Protein AF-A0A7V4PM31-F1 (afdb_monomer)

Foldseek 3Di:
DVVLVVVLVVLVVVLVVLVVVLVVLVVCVVVVVDDPVVSVVVNVVSVVVNVVSVVVNVVSVVLLVQLVVQLVVLVVLVVPCVVCCVPHDPVSVVVNLVQQFDDQDQDPNDTDGDGDQLVVLCVVLVVVLVVVVVVPDDDDDPPCPPCVVVCVVVSVSVVVSSVSSSVSSSVVVVVVPPPDDPDDDD

Nearest PDB structures (foldseek):
  2f6m-assembly2_C  TM=9.757E-01  e=8.950E-01  Saccharomyces cerevisiae
  2f6m-assembly1_A  TM=9.690E-01  e=1.575E+00  Saccharomyces cerevisiae

pLDDT: mean 80.59, std 14.99, range [33.94, 95.69]

Mean predicted aligned error: 11.95 Å

Secondary structure (DSSP, 8-state):
-HHHHHHHHHHHHHHHHHHHHHHHHHHHHHTT-S-HHHHHHHHHHHHHHHHHHHHHHHHHHHHHHHHHHHHHHHHHHHHHHHHHHHHS-HHHHHHHHHHHEEEEEEETTEEEEEE-HHHHHHHHHHHHHHHHHHHH-----TT-GGGHHHHGGG-HHHHHHHHHHHHHHHHHHHHHSS--------

Radius of gyration: 25.78 Å; Cα contacts (8 Å, |Δi|>4): 94; chains: 1; bounding box: 62×47×70 Å

Solvent-accessible surface area (backbone atoms only — not comparable to full-atom values): 10701 Å² total; per-residue (Å²): 114,67,68,65,54,49,50,54,48,48,49,52,49,51,42,53,51,43,53,53,51,53,54,51,52,50,54,37,47,77,66,65,74,51,54,72,68,59,48,55,55,53,49,51,54,48,48,55,52,43,51,55,43,52,51,52,53,49,52,53,49,53,52,52,53,49,27,51,49,54,41,50,50,55,53,51,45,68,68,55,44,59,61,46,48,70,75,43,53,74,69,51,35,52,52,52,50,58,68,50,26,43,76,82,41,80,54,96,94,38,80,41,66,48,62,36,70,56,56,52,50,49,66,67,42,48,60,62,43,49,54,54,46,66,73,65,61,70,82,91,51,96,85,53,80,76,54,58,77,73,42,58,87,70,38,60,65,56,53,52,46,52,49,52,35,34,49,53,42,48,53,52,53,51,59,70,73,40,90,82,74,82,82,78,86,131

Sequence (186 aa):
MKEAGEIRQSLTNSLKGCVRKLENLNQMRLRDLISDEEYIKEKKKLIDEKIALEEAIKNDGEIVDDVNRETIDAVVFAQEDMERFRDGSLSEKRTILGKIGSNLTLKRKKLIINAATPFIFLQNGLPSIREEFERIEPLKNEANTEQFAFFWPRFVLGWRLIENIRSSFREKIRKENSPSGSMESF

Structure (mmCIF, N/CA/C/O backbone):
data_AF-A0A7V4PM31-F1
#
_entry.id   AF-A0A7V4PM31-F1
#
loop_
_atom_site.group_PDB
_atom_site.id
_atom_site.type_symbol
_atom_site.label_atom_id
_atom_site.label_alt_id
_atom_site.label_comp_id
_atom_site.label_asym_id
_atom_site.label_entity_id
_atom_site.label_seq_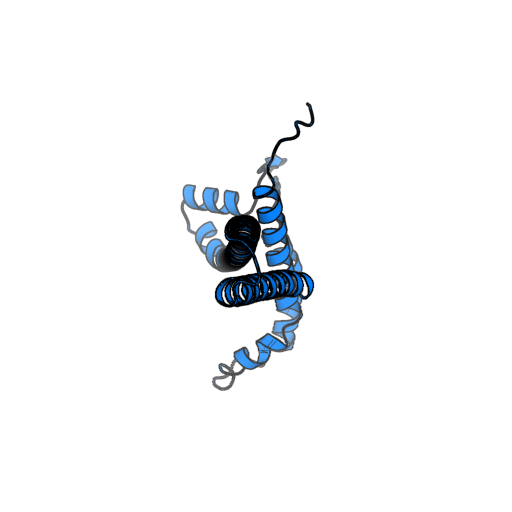id
_atom_site.pdbx_PDB_ins_code
_atom_site.Cartn_x
_atom_site.Cartn_y
_atom_site.Cartn_z
_atom_site.occupancy
_atom_site.B_iso_or_equiv
_atom_site.auth_seq_id
_atom_site.auth_comp_id
_atom_site.auth_asym_id
_atom_site.auth_atom_id
_atom_site.pdbx_PDB_model_num
ATOM 1 N N . MET A 1 1 ? -5.943 -11.033 -3.102 1.00 44.97 1 MET A N 1
ATOM 2 C CA . MET A 1 1 ? -4.461 -11.117 -3.038 1.00 44.97 1 MET A CA 1
ATOM 3 C C . MET A 1 1 ? -3.804 -11.708 -4.285 1.00 44.97 1 MET A C 1
ATOM 5 O O . MET A 1 1 ? -2.702 -11.267 -4.576 1.00 44.97 1 MET A O 1
ATOM 9 N N . LYS A 1 2 ? -4.442 -12.632 -5.029 1.00 46.25 2 LYS A N 1
ATOM 10 C CA . LYS A 1 2 ? -3.895 -13.166 -6.295 1.00 46.25 2 LYS A CA 1
ATOM 11 C C . LYS A 1 2 ? -3.521 -12.068 -7.302 1.00 46.25 2 LYS A C 1
ATOM 13 O O . LYS A 1 2 ? -2.366 -11.992 -7.683 1.00 46.25 2 LYS A O 1
ATOM 18 N N . GLU A 1 3 ? -4.425 -11.128 -7.573 1.00 55.00 3 GLU A N 1
ATOM 19 C CA . GLU A 1 3 ? -4.210 -10.086 -8.594 1.00 55.00 3 GLU A CA 1
ATOM 20 C C . GLU A 1 3 ? -3.008 -9.158 -8.333 1.00 55.00 3 GLU A C 1
ATOM 22 O O . GLU A 1 3 ? -2.243 -8.881 -9.245 1.00 55.00 3 GLU A O 1
ATOM 27 N N . ALA A 1 4 ? -2.787 -8.689 -7.098 1.00 61.31 4 ALA A N 1
ATOM 28 C CA . ALA A 1 4 ? -1.661 -7.789 -6.802 1.00 61.31 4 ALA A CA 1
ATOM 29 C C . ALA A 1 4 ? -0.302 -8.510 -6.894 1.00 61.31 4 ALA A C 1
ATOM 31 O O . ALA A 1 4 ? 0.662 -7.969 -7.432 1.00 61.31 4 ALA A O 1
ATOM 32 N N . GLY A 1 5 ? -0.242 -9.762 -6.424 1.00 66.69 5 GLY A N 1
ATOM 33 C CA . GLY A 1 5 ? 0.938 -10.609 -6.599 1.00 66.69 5 GLY A CA 1
ATOM 34 C C . GLY A 1 5 ? 1.186 -10.957 -8.068 1.00 66.69 5 GLY A C 1
ATOM 35 O O . GLY A 1 5 ? 2.328 -10.936 -8.513 1.00 66.69 5 GLY A O 1
ATOM 36 N N . GLU A 1 6 ? 0.125 -11.209 -8.836 1.00 75.31 6 GLU A N 1
ATOM 37 C CA . GLU A 1 6 ? 0.184 -11.487 -10.275 1.00 75.31 6 GLU A CA 1
ATOM 38 C C . GLU A 1 6 ? 0.670 -10.272 -11.078 1.00 75.31 6 GLU A C 1
ATOM 40 O O . GLU A 1 6 ? 1.505 -10.433 -11.968 1.00 75.31 6 GLU A O 1
ATOM 45 N N . ILE A 1 7 ? 0.235 -9.055 -10.730 1.00 79.62 7 ILE A N 1
ATOM 46 C CA . ILE A 1 7 ? 0.708 -7.810 -11.357 1.00 79.62 7 ILE A CA 1
ATOM 47 C C . ILE A 1 7 ? 2.195 -7.600 -11.075 1.00 79.62 7 ILE A C 1
ATOM 49 O O . ILE A 1 7 ? 2.974 -7.418 -12.011 1.00 79.62 7 ILE A O 1
ATOM 53 N N . ARG A 1 8 ? 2.626 -7.694 -9.812 1.00 82.88 8 ARG A N 1
ATOM 54 C CA . ARG A 1 8 ? 4.044 -7.535 -9.461 1.00 82.88 8 ARG A CA 1
ATOM 55 C C . ARG A 1 8 ? 4.913 -8.618 -10.099 1.00 82.88 8 ARG A C 1
ATOM 57 O O . ARG A 1 8 ? 6.008 -8.331 -10.587 1.00 82.88 8 ARG A O 1
ATOM 64 N N . GLN A 1 9 ? 4.420 -9.855 -10.148 1.00 85.88 9 GLN A N 1
ATOM 65 C CA . GLN A 1 9 ? 5.099 -10.962 -10.818 1.00 85.88 9 GLN A CA 1
ATOM 66 C C . GLN A 1 9 ? 5.210 -10.720 -12.326 1.00 85.88 9 GLN A C 1
ATOM 68 O O . GLN A 1 9 ? 6.270 -10.960 -12.903 1.00 85.88 9 GLN A O 1
ATOM 73 N N . SER A 1 10 ? 4.151 -10.209 -12.955 1.00 87.94 10 SER A N 1
ATOM 74 C CA . SER A 1 10 ? 4.144 -9.808 -14.363 1.00 87.94 10 SER A CA 1
ATOM 75 C C . SER A 1 10 ? 5.171 -8.705 -14.637 1.00 87.94 10 SER A C 1
ATOM 77 O O . SER A 1 10 ? 6.035 -8.886 -15.493 1.00 87.94 10 SER A O 1
ATOM 79 N N . LEU A 1 11 ? 5.178 -7.625 -13.845 1.00 89.19 11 LEU A N 1
ATOM 80 C CA . LEU A 1 11 ? 6.163 -6.538 -13.946 1.00 89.19 11 LEU A CA 1
ATOM 81 C C . LEU A 1 11 ? 7.600 -7.053 -13.787 1.00 89.19 11 LEU A C 1
ATOM 83 O O . LEU A 1 11 ? 8.478 -6.727 -14.585 1.00 89.19 11 LEU A O 1
ATOM 87 N N . THR A 1 12 ? 7.828 -7.931 -12.809 1.00 90.38 12 THR A N 1
ATOM 88 C CA . THR A 1 12 ? 9.138 -8.554 -12.571 1.00 90.38 12 THR A CA 1
ATOM 89 C C . THR A 1 12 ? 9.565 -9.443 -13.744 1.00 90.38 12 THR A C 1
ATOM 91 O O . THR A 1 12 ? 10.735 -9.453 -14.130 1.00 90.38 12 THR A O 1
ATOM 94 N N . ASN A 1 13 ? 8.633 -10.192 -14.340 1.00 93.62 13 ASN A N 1
ATOM 95 C CA . ASN A 1 13 ? 8.902 -11.025 -15.511 1.00 93.62 13 ASN A CA 1
ATOM 96 C C . ASN A 1 13 ? 9.224 -10.170 -16.747 1.00 93.62 13 ASN A C 1
ATOM 98 O O . ASN A 1 13 ? 10.169 -10.489 -17.471 1.00 93.62 13 ASN A O 1
ATOM 102 N N . SER A 1 14 ? 8.502 -9.068 -16.956 1.00 91.94 14 SER A N 1
ATOM 103 C CA . SER A 1 14 ? 8.779 -8.099 -18.021 1.00 91.94 14 SER A CA 1
ATOM 104 C C . SER A 1 14 ? 10.152 -7.450 -17.849 1.00 91.94 14 SER A C 1
ATOM 106 O O . SER A 1 14 ? 10.920 -7.400 -18.811 1.00 91.94 14 SER A O 1
ATOM 108 N N . LEU A 1 15 ? 10.526 -7.066 -16.622 1.00 93.12 15 LEU A N 1
ATOM 109 C CA . LEU A 1 15 ? 11.855 -6.528 -16.315 1.00 93.12 15 LEU A CA 1
ATOM 110 C C . LEU A 1 15 ? 12.958 -7.546 -16.637 1.00 93.12 15 LEU A C 1
ATOM 112 O O . LEU A 1 15 ? 13.923 -7.214 -17.325 1.00 93.12 15 LEU A O 1
ATOM 116 N N . LYS A 1 16 ? 12.791 -8.813 -16.230 1.00 94.31 16 LYS A N 1
ATOM 117 C CA . LYS A 1 16 ? 13.715 -9.904 -16.599 1.00 94.31 16 LYS A CA 1
ATOM 118 C C . LYS A 1 16 ? 13.816 -10.081 -18.114 1.00 94.31 16 LYS A C 1
ATOM 120 O O . LYS A 1 16 ? 14.908 -10.298 -18.638 1.00 94.31 16 LYS A O 1
ATOM 125 N N . GLY A 1 17 ? 12.693 -9.987 -18.825 1.00 95.00 17 GLY A N 1
ATOM 126 C CA . GLY A 1 17 ? 12.662 -10.010 -20.286 1.00 95.00 17 GLY A CA 1
ATOM 127 C C . GLY A 1 17 ? 13.457 -8.857 -20.902 1.00 95.00 17 GLY A C 1
ATOM 128 O O . GLY A 1 17 ? 14.244 -9.079 -21.819 1.00 95.00 17 GLY A O 1
ATOM 129 N N . CYS A 1 18 ? 13.305 -7.646 -20.367 1.00 93.88 18 CYS A N 1
ATOM 130 C CA . CYS A 1 18 ? 14.028 -6.455 -20.806 1.00 93.88 18 CYS A CA 1
ATOM 131 C C . CYS A 1 18 ? 15.545 -6.583 -20.583 1.00 93.88 18 CYS A C 1
ATOM 133 O O . CYS A 1 18 ? 16.330 -6.313 -21.491 1.00 93.88 18 CYS A O 1
ATOM 135 N N . VAL A 1 19 ? 15.964 -7.093 -19.420 1.00 93.25 19 VAL A N 1
ATOM 136 C CA . VAL A 1 19 ? 17.380 -7.371 -19.119 1.00 93.25 19 VAL A CA 1
ATOM 137 C C . VAL A 1 19 ? 17.967 -8.387 -20.103 1.00 93.25 19 VAL A C 1
ATOM 139 O O . VAL A 1 19 ? 19.027 -8.143 -20.673 1.00 93.25 19 VAL A O 1
ATOM 142 N N . ARG A 1 20 ? 17.244 -9.474 -20.403 1.00 95.69 20 ARG A N 1
ATOM 143 C CA . ARG A 1 20 ? 17.682 -10.463 -21.405 1.00 95.69 20 ARG A CA 1
ATOM 144 C C . ARG A 1 20 ? 17.817 -9.866 -22.807 1.00 95.69 20 ARG A C 1
ATOM 146 O O . ARG A 1 20 ? 18.740 -10.217 -23.537 1.00 95.69 20 ARG A O 1
ATOM 153 N N . LYS A 1 21 ? 16.912 -8.966 -23.205 1.00 94.06 21 LYS A N 1
ATOM 154 C CA . LYS A 1 21 ? 17.015 -8.257 -24.493 1.00 94.06 21 LYS A CA 1
ATOM 155 C C . LYS A 1 21 ? 18.263 -7.370 -24.541 1.00 94.06 21 LYS A C 1
ATOM 157 O O . LYS A 1 21 ? 18.944 -7.371 -25.560 1.00 94.06 21 LYS A O 1
ATOM 162 N N . LEU A 1 22 ? 18.591 -6.672 -23.449 1.00 93.50 22 LEU A N 1
ATOM 163 C CA . LEU A 1 22 ? 19.820 -5.874 -23.338 1.00 93.50 22 LEU A CA 1
ATOM 164 C C . LEU A 1 22 ? 21.084 -6.742 -23.425 1.00 93.50 22 LEU A C 1
ATOM 166 O O . LEU A 1 22 ? 22.025 -6.379 -24.129 1.00 93.50 22 LEU A O 1
ATOM 170 N N . GLU A 1 23 ? 21.105 -7.897 -22.758 1.00 93.88 23 GLU A N 1
ATOM 171 C CA . GLU A 1 23 ? 22.213 -8.858 -22.852 1.00 93.88 23 GLU A CA 1
ATOM 172 C C . GLU A 1 23 ? 22.405 -9.359 -24.287 1.00 93.88 23 GLU A C 1
ATOM 174 O O . GLU A 1 23 ? 23.521 -9.331 -24.807 1.00 93.88 23 GLU A O 1
ATOM 179 N N . ASN A 1 24 ? 21.318 -9.748 -24.956 1.00 95.12 24 ASN A N 1
ATOM 180 C CA . ASN A 1 24 ? 21.362 -10.189 -26.349 1.00 95.12 24 ASN A CA 1
ATOM 181 C C . ASN A 1 24 ? 21.832 -9.071 -27.288 1.00 95.12 24 ASN A C 1
ATOM 183 O O . ASN A 1 24 ? 22.668 -9.314 -28.155 1.00 95.12 24 ASN A O 1
ATOM 187 N N . LEU A 1 25 ? 21.346 -7.842 -27.090 1.00 93.06 25 LEU A N 1
ATOM 188 C CA . LEU A 1 25 ? 21.761 -6.677 -27.870 1.00 93.06 25 LEU A CA 1
ATOM 189 C C . LEU A 1 25 ? 23.271 -6.420 -27.725 1.00 93.06 25 LEU A C 1
ATOM 191 O O . LEU A 1 25 ? 23.960 -6.177 -28.715 1.00 93.06 25 LEU A O 1
ATOM 195 N N . ASN A 1 26 ? 23.806 -6.548 -26.507 1.00 92.06 26 ASN A N 1
ATOM 196 C CA . ASN A 1 26 ? 25.245 -6.450 -26.260 1.00 92.06 26 ASN A CA 1
ATOM 197 C C . ASN A 1 26 ? 26.021 -7.575 -26.958 1.00 92.06 26 ASN A C 1
ATOM 199 O O . ASN A 1 26 ? 27.039 -7.304 -27.587 1.00 92.06 26 ASN A O 1
ATOM 203 N N . GLN A 1 27 ? 25.542 -8.822 -26.903 1.00 94.12 27 GLN A N 1
ATOM 204 C CA . GLN A 1 27 ? 26.181 -9.942 -27.606 1.00 94.12 27 GLN A CA 1
ATOM 205 C C . GLN A 1 27 ? 26.197 -9.746 -29.127 1.00 94.12 27 GLN A C 1
ATOM 207 O O . GLN A 1 27 ? 27.190 -10.078 -29.772 1.00 94.12 27 GLN A O 1
ATOM 212 N N . MET A 1 28 ? 25.121 -9.203 -29.705 1.00 92.56 28 MET A N 1
ATOM 213 C CA . MET A 1 28 ? 25.050 -8.894 -31.135 1.00 92.56 28 MET A CA 1
ATOM 214 C C . MET A 1 28 ? 26.034 -7.790 -31.520 1.00 92.56 28 MET A C 1
ATOM 216 O O . MET A 1 28 ? 26.724 -7.934 -32.528 1.00 92.56 28 MET A O 1
ATOM 220 N N . ARG A 1 29 ? 26.165 -6.737 -30.699 1.00 92.62 29 ARG A N 1
ATOM 221 C CA . ARG A 1 29 ? 27.159 -5.680 -30.936 1.00 92.62 29 ARG A CA 1
ATOM 222 C C . ARG A 1 29 ? 28.589 -6.202 -30.826 1.00 92.62 29 ARG A C 1
ATOM 224 O O . ARG A 1 29 ? 29.392 -5.899 -31.693 1.00 92.62 29 ARG A O 1
ATOM 231 N N . LEU A 1 30 ? 28.890 -7.024 -29.816 1.00 92.25 30 LEU A N 1
ATOM 232 C CA . LEU A 1 30 ? 30.219 -7.629 -29.625 1.00 92.25 30 LEU A CA 1
ATOM 233 C C . LEU A 1 30 ? 30.649 -8.545 -30.781 1.00 92.25 30 LEU A C 1
ATOM 235 O O . LEU A 1 30 ? 31.836 -8.795 -30.949 1.00 92.25 30 LEU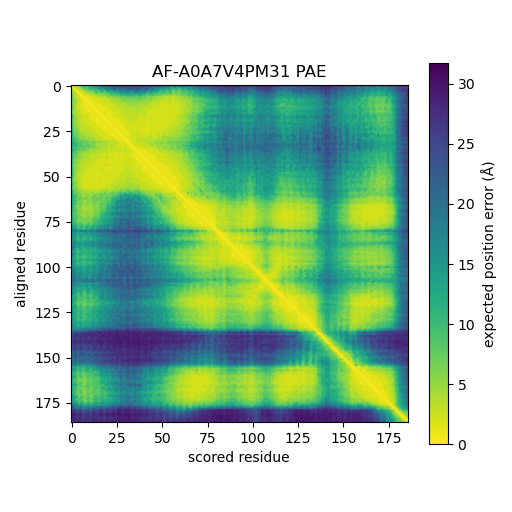 A O 1
ATOM 239 N N . ARG A 1 31 ? 29.688 -9.077 -31.541 1.00 94.81 31 ARG A N 1
ATOM 240 C CA . ARG A 1 31 ? 29.919 -9.903 -32.735 1.00 94.81 31 ARG A CA 1
ATOM 241 C C . ARG A 1 31 ? 29.839 -9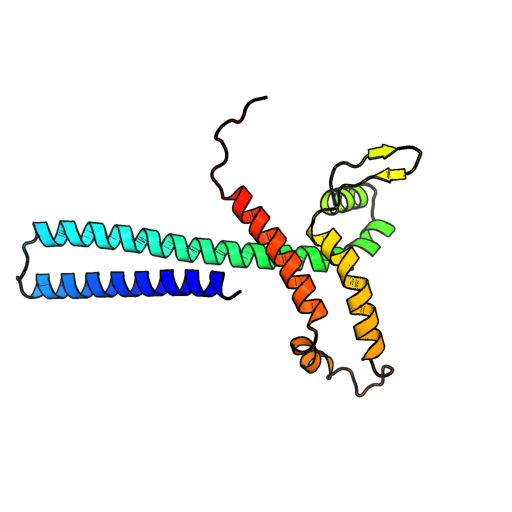.099 -34.038 1.00 94.81 31 ARG A C 1
ATOM 243 O O . ARG A 1 31 ? 29.784 -9.710 -35.100 1.00 94.81 31 ARG A O 1
ATOM 250 N N . ASP A 1 32 ? 29.754 -7.770 -33.947 1.00 91.44 32 ASP A N 1
ATOM 251 C CA . ASP A 1 32 ? 29.583 -6.844 -35.073 1.00 91.44 32 ASP A CA 1
ATOM 252 C C . ASP A 1 32 ? 28.401 -7.193 -36.000 1.00 91.44 32 ASP A C 1
ATOM 254 O O . ASP A 1 32 ? 28.413 -6.908 -37.193 1.00 91.44 32 ASP A O 1
ATOM 258 N N . LEU A 1 33 ? 27.341 -7.798 -35.445 1.00 92.44 33 LEU A N 1
ATOM 259 C CA . LEU A 1 33 ? 26.133 -8.176 -36.196 1.00 92.44 33 LEU A CA 1
ATOM 260 C C . LEU A 1 33 ? 25.167 -7.004 -36.420 1.00 92.44 33 LEU A C 1
ATOM 262 O O . LEU A 1 33 ? 24.184 -7.162 -37.138 1.00 92.44 33 LEU A O 1
ATOM 266 N N . ILE A 1 34 ? 25.410 -5.869 -35.762 1.00 93.00 34 ILE A N 1
ATOM 267 C CA . ILE A 1 34 ? 24.591 -4.652 -35.810 1.00 93.00 34 ILE A CA 1
ATOM 268 C C . ILE A 1 34 ? 25.489 -3.419 -35.837 1.00 93.00 34 ILE A C 1
ATOM 270 O O . ILE A 1 34 ? 26.593 -3.441 -35.273 1.00 93.00 34 ILE A O 1
ATOM 274 N N . SER A 1 35 ? 24.998 -2.342 -36.450 1.00 92.44 35 SER A N 1
ATOM 275 C CA . SER A 1 35 ? 25.714 -1.065 -36.476 1.00 92.44 35 SER A CA 1
ATOM 276 C C . SER A 1 35 ? 25.668 -0.357 -35.115 1.00 92.44 35 SER A C 1
ATOM 278 O O . SER A 1 35 ? 24.826 -0.648 -34.260 1.00 92.44 35 SER A O 1
ATOM 280 N N . ASP A 1 36 ? 26.565 0.611 -34.908 1.00 90.38 36 ASP A N 1
ATOM 281 C CA . ASP A 1 36 ? 26.536 1.461 -33.710 1.00 90.38 36 ASP A CA 1
ATOM 282 C C . ASP A 1 36 ? 25.232 2.255 -33.594 1.00 90.38 36 ASP A C 1
ATOM 284 O O . ASP A 1 36 ? 24.680 2.403 -32.505 1.00 90.38 36 ASP A O 1
ATOM 288 N N . GLU A 1 37 ? 24.706 2.732 -34.718 1.00 91.94 37 GLU A N 1
ATOM 289 C CA . GLU A 1 37 ? 23.479 3.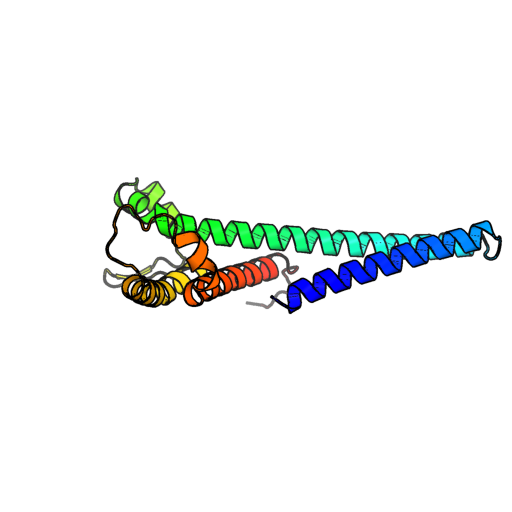527 -34.773 1.00 91.94 37 GLU A CA 1
ATOM 290 C C . GLU A 1 37 ? 22.256 2.695 -34.364 1.00 91.94 37 GLU A C 1
ATOM 292 O O . GLU A 1 37 ? 21.438 3.138 -33.550 1.00 91.94 37 GLU A O 1
ATOM 297 N N . GLU A 1 38 ? 22.160 1.460 -34.867 1.00 89.94 38 GLU A N 1
ATOM 298 C CA . GLU A 1 38 ? 21.115 0.501 -34.497 1.00 89.94 38 GLU A CA 1
ATOM 299 C C . GLU A 1 38 ? 21.223 0.100 -33.023 1.00 89.94 38 GLU A C 1
ATOM 301 O O . GLU A 1 38 ? 20.221 0.088 -32.301 1.00 89.94 38 GLU A O 1
ATOM 306 N N . TYR A 1 39 ? 22.446 -0.158 -32.551 1.00 93.44 39 TYR A N 1
ATOM 307 C CA . TYR A 1 39 ? 22.713 -0.492 -31.156 1.00 93.44 39 TYR A CA 1
ATOM 308 C C . TYR A 1 39 ? 22.299 0.633 -30.205 1.00 93.44 39 TYR A C 1
ATOM 310 O O . TYR A 1 39 ? 21.585 0.381 -29.235 1.00 93.44 39 TYR A O 1
ATOM 318 N N . ILE A 1 40 ? 22.708 1.877 -30.473 1.00 92.62 40 ILE A N 1
ATOM 319 C CA . ILE A 1 40 ? 22.391 3.032 -29.620 1.00 92.62 40 ILE A CA 1
ATOM 320 C C . ILE A 1 40 ? 20.877 3.257 -29.557 1.00 92.62 40 ILE A C 1
ATOM 322 O O . ILE A 1 40 ? 20.333 3.478 -28.470 1.00 92.62 40 ILE A O 1
ATOM 326 N N . LYS A 1 41 ? 20.189 3.165 -30.701 1.00 94.75 41 LYS A N 1
ATOM 327 C CA . LYS A 1 41 ? 18.737 3.353 -30.787 1.00 94.75 41 LYS A CA 1
ATOM 328 C C . LYS A 1 41 ? 17.975 2.315 -29.960 1.00 94.75 41 LYS A C 1
ATOM 330 O O . LYS A 1 41 ? 17.145 2.692 -29.131 1.00 94.75 41 LYS A O 1
ATOM 335 N N . GLU A 1 42 ? 18.264 1.028 -30.151 1.00 92.19 42 GLU A N 1
ATOM 336 C CA . GLU A 1 42 ? 17.571 -0.045 -29.425 1.00 92.19 42 GLU A CA 1
ATOM 337 C C . GLU A 1 42 ? 17.963 -0.090 -27.944 1.00 92.19 42 GLU A C 1
ATOM 339 O O . GLU A 1 42 ? 17.111 -0.307 -27.080 1.00 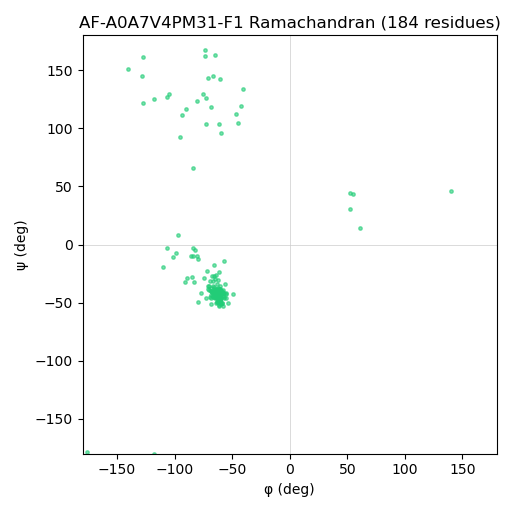92.19 42 GLU A O 1
ATOM 344 N N . LYS A 1 43 ? 19.226 0.208 -27.616 1.00 92.94 43 LYS A N 1
ATOM 345 C CA . LYS A 1 43 ? 19.687 0.303 -26.227 1.00 92.94 43 LYS A CA 1
ATOM 346 C C . LYS A 1 43 ? 18.939 1.386 -25.466 1.00 92.94 43 LYS A C 1
ATOM 348 O O . LYS A 1 43 ? 18.511 1.133 -24.344 1.00 92.94 43 LYS A O 1
ATOM 353 N N . LYS A 1 44 ? 18.760 2.568 -26.063 1.00 94.75 44 LYS A N 1
ATOM 354 C CA . LYS A 1 44 ? 18.015 3.664 -25.434 1.00 94.75 44 LYS A CA 1
ATOM 355 C C . LYS A 1 44 ? 16.585 3.234 -25.104 1.00 94.75 44 LYS A C 1
ATOM 357 O O . LYS A 1 44 ? 16.174 3.336 -23.957 1.00 94.75 44 LYS A O 1
ATOM 362 N N . LYS A 1 45 ? 15.876 2.659 -26.078 1.00 94.56 45 LYS A N 1
ATOM 363 C CA . LYS A 1 45 ? 14.500 2.178 -25.898 1.00 94.56 45 LYS A CA 1
ATOM 364 C C . LYS A 1 45 ? 14.380 1.144 -24.771 1.00 94.56 45 LYS A C 1
ATOM 366 O O . LYS A 1 45 ? 13.481 1.247 -23.944 1.00 94.56 45 LYS A O 1
ATOM 371 N N . LEU A 1 46 ? 15.288 0.167 -24.726 1.00 93.50 46 LEU A N 1
ATOM 372 C CA . LEU A 1 46 ? 15.294 -0.862 -23.683 1.00 93.50 46 LEU A CA 1
ATOM 373 C C . LEU A 1 46 ? 15.677 -0.307 -22.301 1.00 93.50 46 LEU A C 1
ATOM 375 O O . LEU A 1 46 ? 15.202 -0.816 -21.290 1.00 93.50 46 LEU A O 1
ATOM 379 N N . ILE A 1 47 ? 16.527 0.721 -22.230 1.00 93.56 47 ILE A N 1
ATOM 380 C CA . ILE A 1 47 ? 16.843 1.403 -20.967 1.00 93.56 47 ILE A CA 1
ATOM 381 C C . ILE A 1 47 ? 15.630 2.190 -20.465 1.00 93.56 47 ILE A C 1
ATOM 383 O O . ILE A 1 47 ? 15.298 2.073 -19.289 1.00 93.56 47 ILE A O 1
ATOM 387 N N . ASP A 1 48 ? 14.947 2.928 -21.339 1.00 94.19 48 ASP A N 1
ATOM 388 C CA . ASP A 1 48 ? 13.743 3.683 -20.978 1.00 94.19 48 ASP A CA 1
ATOM 389 C C . ASP A 1 48 ? 12.634 2.732 -20.476 1.00 94.19 48 ASP A C 1
ATOM 391 O O . ASP A 1 48 ? 12.024 2.970 -19.434 1.00 94.19 48 ASP A O 1
ATOM 395 N N . GLU A 1 49 ? 12.429 1.596 -21.159 1.00 93.00 49 GLU A N 1
ATOM 396 C CA . GLU A 1 49 ? 11.495 0.541 -20.731 1.00 93.00 49 GLU A CA 1
ATOM 397 C C . GLU A 1 49 ? 11.898 -0.068 -19.376 1.00 93.00 49 GLU A C 1
ATOM 399 O O . GLU A 1 49 ? 11.048 -0.266 -18.505 1.00 93.00 49 GLU A O 1
ATOM 404 N N . LYS A 1 50 ? 13.196 -0.323 -19.159 1.00 92.75 50 LYS A N 1
ATOM 405 C CA . LYS A 1 50 ? 13.725 -0.818 -17.880 1.00 92.75 50 LYS A CA 1
ATOM 406 C C . LYS A 1 50 ? 13.446 0.159 -16.736 1.00 92.75 50 LYS A C 1
ATOM 408 O O . LYS A 1 50 ? 12.978 -0.285 -15.691 1.00 92.75 50 LYS A O 1
ATOM 413 N N . ILE A 1 51 ? 13.712 1.453 -16.930 1.00 92.31 51 ILE A N 1
ATOM 414 C CA . ILE A 1 51 ? 13.487 2.493 -15.914 1.00 92.31 51 ILE A CA 1
ATOM 415 C C . ILE A 1 51 ? 12.003 2.548 -15.541 1.00 92.31 51 ILE A C 1
ATOM 417 O O . ILE A 1 51 ? 11.671 2.459 -14.361 1.00 92.31 51 ILE A O 1
ATOM 421 N N . ALA A 1 52 ? 11.110 2.584 -16.534 1.00 91.75 52 ALA A N 1
ATOM 422 C CA . ALA A 1 52 ? 9.669 2.611 -16.292 1.00 91.75 52 ALA A CA 1
ATOM 423 C C . ALA A 1 52 ? 9.177 1.378 -15.507 1.00 91.75 52 ALA A C 1
ATOM 425 O O . ALA A 1 52 ? 8.338 1.492 -14.612 1.00 91.75 52 ALA A O 1
ATOM 426 N N . LEU A 1 53 ? 9.711 0.188 -15.810 1.00 91.38 53 LEU A N 1
ATOM 427 C CA . LEU A 1 53 ? 9.384 -1.041 -15.082 1.00 91.38 53 LEU A CA 1
ATOM 428 C C . LEU A 1 53 ? 9.927 -1.034 -13.643 1.00 91.38 53 LEU A C 1
ATOM 430 O O . LEU A 1 53 ? 9.233 -1.489 -12.733 1.00 91.38 53 LEU A O 1
ATOM 434 N N . GLU A 1 54 ? 11.140 -0.522 -13.419 1.00 88.00 54 GLU A N 1
ATOM 435 C CA . GLU A 1 54 ? 11.738 -0.390 -12.082 1.00 88.00 54 GLU A CA 1
ATOM 436 C C . GLU A 1 54 ? 10.952 0.598 -11.206 1.00 88.00 54 GLU A C 1
ATOM 438 O O . GLU A 1 54 ? 10.657 0.288 -10.050 1.00 88.00 54 GLU A O 1
ATOM 443 N N . GLU A 1 55 ? 10.541 1.737 -11.765 1.00 87.12 55 GLU A N 1
ATOM 444 C CA . GLU A 1 55 ? 9.688 2.720 -11.087 1.00 87.12 55 GLU A CA 1
ATOM 445 C C . GLU A 1 55 ? 8.314 2.141 -10.741 1.00 87.12 55 GLU A C 1
ATOM 447 O O . GLU A 1 55 ? 7.851 2.287 -9.611 1.00 87.12 55 GLU A O 1
ATOM 452 N N . ALA A 1 56 ? 7.680 1.415 -11.667 1.00 85.69 56 ALA A N 1
ATOM 453 C CA . ALA A 1 56 ? 6.392 0.772 -11.411 1.00 85.69 56 ALA A CA 1
ATOM 454 C C . ALA A 1 56 ? 6.469 -0.253 -10.266 1.00 85.69 56 ALA A C 1
ATOM 456 O O . ALA A 1 56 ? 5.579 -0.301 -9.416 1.00 85.69 56 ALA A O 1
ATOM 457 N N . ILE A 1 57 ? 7.541 -1.053 -10.211 1.00 85.75 57 ILE A N 1
ATOM 458 C CA . ILE A 1 57 ? 7.766 -2.026 -9.130 1.00 85.75 57 ILE A CA 1
ATOM 459 C C . ILE A 1 57 ? 8.024 -1.319 -7.797 1.00 85.75 57 ILE A C 1
ATOM 461 O O . ILE A 1 57 ? 7.529 -1.771 -6.762 1.00 85.75 57 ILE A O 1
ATOM 465 N N . LYS A 1 58 ? 8.802 -0.233 -7.809 1.00 81.38 58 LYS A N 1
ATOM 466 C CA . LYS A 1 58 ? 9.094 0.554 -6.609 1.00 81.38 58 LYS A CA 1
ATOM 467 C C . LYS A 1 58 ? 7.820 1.183 -6.043 1.00 81.38 58 LYS A C 1
ATOM 469 O O . LYS A 1 58 ? 7.539 1.000 -4.863 1.00 81.38 58 LYS A O 1
ATOM 474 N N . ASN A 1 59 ? 7.029 1.834 -6.893 1.00 81.06 59 ASN A N 1
ATOM 475 C CA . ASN A 1 59 ? 5.772 2.470 -6.504 1.00 81.06 59 ASN A CA 1
ATOM 476 C C . ASN A 1 59 ? 4.762 1.446 -5.959 1.00 81.06 59 ASN A C 1
ATOM 478 O O . ASN A 1 59 ? 4.093 1.715 -4.968 1.00 81.06 59 ASN A O 1
ATOM 482 N N . ASP A 1 60 ? 4.666 0.252 -6.558 1.00 80.62 60 ASP A N 1
ATOM 483 C CA . ASP A 1 60 ? 3.831 -0.835 -6.018 1.00 80.62 60 ASP A CA 1
ATOM 484 C C . ASP A 1 60 ? 4.291 -1.267 -4.614 1.00 80.62 60 ASP A C 1
ATOM 486 O O . ASP A 1 60 ? 3.461 -1.469 -3.728 1.00 80.62 60 ASP A O 1
ATOM 490 N N . GLY A 1 61 ? 5.608 -1.347 -4.390 1.00 77.94 61 GLY A N 1
ATOM 491 C CA . GLY A 1 61 ? 6.190 -1.620 -3.074 1.00 77.94 61 GLY A CA 1
ATOM 492 C C . GLY A 1 61 ? 5.818 -0.568 -2.027 1.00 77.94 61 GLY A C 1
ATOM 493 O O . GLY A 1 61 ? 5.300 -0.924 -0.972 1.00 77.94 61 GLY A O 1
ATOM 494 N N . GLU A 1 62 ? 6.004 0.714 -2.348 1.00 79.12 62 GLU A N 1
ATOM 495 C CA . GLU A 1 62 ? 5.659 1.833 -1.457 1.00 79.12 62 GLU A CA 1
ATOM 496 C C . GLU A 1 62 ? 4.160 1.845 -1.116 1.00 79.12 62 GLU A C 1
ATOM 498 O O . GLU A 1 62 ? 3.792 1.963 0.051 1.00 79.12 62 GLU A O 1
ATOM 503 N N . ILE A 1 63 ? 3.283 1.601 -2.099 1.00 80.38 63 ILE A N 1
ATOM 504 C CA . ILE A 1 63 ? 1.832 1.501 -1.869 1.00 80.38 63 ILE A CA 1
ATOM 505 C C . ILE A 1 63 ? 1.497 0.344 -0.918 1.00 80.38 63 ILE A C 1
ATOM 507 O O . ILE A 1 63 ? 0.610 0.476 -0.074 1.00 80.38 63 ILE A O 1
ATOM 511 N N . VAL A 1 64 ? 2.156 -0.810 -1.055 1.00 80.88 64 VAL A N 1
ATOM 512 C CA . VAL A 1 64 ? 1.933 -1.953 -0.155 1.00 80.88 64 VAL A CA 1
ATOM 513 C C . VAL A 1 64 ? 2.358 -1.614 1.272 1.00 80.88 64 VAL A C 1
ATOM 515 O O . VAL A 1 64 ? 1.612 -1.923 2.206 1.00 80.88 64 VAL A O 1
ATOM 518 N N . ASP A 1 65 ? 3.508 -0.967 1.441 1.00 81.81 65 ASP A N 1
ATOM 519 C CA . ASP A 1 65 ? 4.023 -0.575 2.753 1.00 81.81 65 ASP A CA 1
ATOM 520 C C . ASP A 1 65 ? 3.130 0.481 3.418 1.00 81.81 65 ASP A C 1
ATOM 522 O O . ASP A 1 65 ? 2.779 0.337 4.591 1.00 81.81 65 ASP A O 1
ATOM 526 N N . ASP A 1 66 ? 2.667 1.477 2.659 1.00 85.56 66 ASP A N 1
ATOM 527 C CA . ASP A 1 66 ? 1.731 2.496 3.138 1.00 85.56 66 ASP A CA 1
ATOM 528 C C . ASP A 1 66 ? 0.396 1.886 3.569 1.00 85.56 66 ASP A C 1
ATOM 530 O O . ASP A 1 66 ? -0.087 2.141 4.672 1.00 85.56 66 ASP A O 1
ATOM 534 N N . VAL A 1 67 ? -0.185 1.016 2.739 1.00 87.38 67 VAL A N 1
ATOM 535 C CA . VAL A 1 67 ? -1.435 0.318 3.066 1.00 87.38 67 VAL A CA 1
ATOM 536 C C . VAL A 1 67 ? -1.286 -0.524 4.338 1.00 87.38 67 VAL A C 1
ATOM 538 O O . VAL A 1 67 ? -2.206 -0.565 5.161 1.00 87.38 67 VAL A O 1
ATOM 541 N N . ASN A 1 68 ? -0.152 -1.206 4.510 1.00 85.88 68 ASN A N 1
ATOM 542 C CA . ASN A 1 68 ? 0.115 -2.000 5.707 1.00 85.88 68 ASN A CA 1
ATOM 543 C C . ASN A 1 68 ? 0.252 -1.115 6.948 1.00 85.88 68 ASN A C 1
ATOM 545 O O . ASN A 1 68 ? -0.365 -1.425 7.967 1.00 85.88 68 ASN A O 1
ATOM 549 N N . ARG A 1 69 ? 0.997 -0.008 6.852 1.00 89.31 69 ARG A N 1
ATOM 550 C CA . ARG A 1 69 ? 1.157 0.964 7.941 1.00 89.31 69 ARG A CA 1
ATOM 551 C C . ARG A 1 69 ? -0.192 1.522 8.386 1.00 89.31 69 ARG A C 1
ATOM 553 O O . ARG A 1 69 ? -0.545 1.376 9.548 1.00 89.31 69 ARG A O 1
ATOM 560 N N . GLU A 1 70 ? -0.991 2.040 7.456 1.00 89.50 70 GLU A N 1
ATOM 561 C CA . GLU A 1 70 ? -2.319 2.599 7.754 1.00 89.50 70 GLU A CA 1
ATOM 562 C C . GLU A 1 70 ? -3.272 1.553 8.360 1.00 89.50 70 GLU A C 1
ATOM 564 O O . GLU A 1 70 ? -4.068 1.853 9.251 1.00 89.50 70 GLU A O 1
ATOM 569 N N . THR A 1 71 ? -3.176 0.296 7.912 1.00 87.94 71 THR A N 1
ATOM 570 C CA . THR A 1 71 ? -3.963 -0.810 8.480 1.00 87.94 71 THR A CA 1
ATOM 571 C C . THR A 1 71 ? -3.576 -1.081 9.932 1.00 87.94 71 THR A C 1
ATOM 573 O O . THR A 1 71 ? -4.462 -1.235 10.773 1.00 87.94 71 THR A O 1
ATOM 576 N N . ILE A 1 72 ? -2.275 -1.140 10.231 1.00 87.94 72 ILE A N 1
ATOM 577 C CA . ILE A 1 72 ? -1.767 -1.341 11.593 1.00 87.94 72 ILE A CA 1
ATOM 578 C C . ILE A 1 72 ? -2.181 -0.164 12.475 1.00 87.94 72 ILE A C 1
ATOM 580 O O . ILE A 1 72 ? -2.784 -0.380 13.524 1.00 87.94 72 ILE A O 1
ATOM 584 N N . ASP A 1 73 ? -1.947 1.064 12.015 1.00 89.62 73 ASP A N 1
ATOM 585 C CA . ASP A 1 73 ? -2.266 2.283 12.755 1.00 89.62 73 ASP A CA 1
ATOM 586 C C . ASP A 1 73 ? -3.759 2.368 13.090 1.00 89.62 73 ASP A C 1
ATOM 588 O O . ASP A 1 73 ? -4.116 2.727 14.210 1.00 89.62 73 ASP A O 1
ATOM 592 N N . ALA A 1 74 ? -4.649 1.983 12.169 1.00 88.88 74 ALA A N 1
ATOM 593 C CA . ALA A 1 74 ? -6.090 1.963 12.423 1.00 88.88 74 ALA A CA 1
ATOM 594 C C . ALA A 1 74 ? -6.496 0.959 13.515 1.00 88.88 74 ALA A C 1
ATOM 596 O O . ALA A 1 74 ? -7.387 1.247 14.318 1.00 88.88 74 ALA A O 1
ATOM 597 N N . VAL A 1 75 ? -5.858 -0.215 13.550 1.00 86.25 75 VAL A N 1
ATOM 598 C CA . VAL A 1 75 ? -6.130 -1.250 14.559 1.00 86.25 75 VAL A CA 1
ATOM 599 C C . VAL A 1 75 ? -5.570 -0.839 15.919 1.00 86.25 75 VAL A C 1
ATOM 601 O O . VAL A 1 75 ? -6.293 -0.913 16.912 1.00 86.25 75 VAL A O 1
ATOM 604 N N . VAL A 1 76 ? -4.326 -0.354 15.960 1.00 87.75 76 VAL A N 1
ATOM 605 C CA . VAL A 1 76 ? -3.683 0.153 17.183 1.00 87.75 76 VAL A CA 1
ATOM 606 C C . VAL A 1 76 ? -4.487 1.317 17.758 1.00 87.75 76 VAL A C 1
ATOM 608 O O . VAL A 1 76 ? -4.838 1.305 18.934 1.00 87.75 76 VAL A O 1
ATOM 611 N N . PHE A 1 77 ? -4.890 2.267 16.911 1.00 86.81 77 PHE A N 1
ATOM 612 C CA . PHE A 1 77 ? -5.758 3.374 17.302 1.00 86.81 77 PHE A CA 1
ATOM 613 C C . PHE A 1 77 ? -7.067 2.879 17.931 1.00 86.81 77 PHE A C 1
ATOM 615 O O . PHE A 1 77 ? -7.478 3.375 18.975 1.00 86.81 77 PHE A O 1
ATOM 622 N N . ALA A 1 78 ? -7.727 1.883 17.333 1.00 84.12 78 ALA A N 1
ATOM 623 C CA . ALA A 1 78 ? -8.975 1.350 17.876 1.00 84.12 78 ALA A CA 1
ATOM 624 C C . ALA A 1 78 ? -8.799 0.652 19.237 1.00 84.12 78 ALA A C 1
ATOM 626 O O . ALA A 1 78 ? -9.747 0.613 20.024 1.00 84.12 78 ALA A O 1
ATOM 627 N N . GLN A 1 79 ? -7.610 0.114 19.514 1.00 83.38 79 GLN A N 1
ATOM 628 C CA . GLN A 1 79 ? -7.273 -0.521 20.784 1.00 83.38 79 GLN A CA 1
ATOM 629 C C . GLN A 1 79 ? -6.935 0.506 21.874 1.00 83.38 79 GLN A C 1
ATOM 631 O O . GLN A 1 79 ? -7.467 0.420 22.979 1.00 83.38 79 GLN A O 1
ATOM 636 N N . GLU A 1 80 ? -6.058 1.463 21.577 1.00 81.00 80 GLU A N 1
ATOM 637 C CA . GLU A 1 80 ? -5.439 2.337 22.584 1.00 81.00 80 GLU A CA 1
ATOM 638 C C . GLU A 1 80 ? -6.226 3.632 22.829 1.00 81.00 80 GLU A C 1
ATOM 640 O O . GLU A 1 80 ? -6.268 4.157 23.947 1.00 81.00 80 GLU A O 1
ATOM 645 N N . ASP A 1 81 ? -6.901 4.164 21.807 1.00 77.50 81 ASP A N 1
ATOM 646 C CA . ASP A 1 81 ? -7.415 5.533 21.885 1.00 77.50 81 ASP A CA 1
ATOM 647 C C . ASP A 1 81 ? -8.757 5.648 22.628 1.00 77.50 81 ASP A C 1
ATOM 649 O O . ASP A 1 81 ? -9.200 6.762 22.908 1.00 77.50 81 ASP A O 1
ATOM 653 N N . MET A 1 82 ? -9.386 4.538 23.043 1.00 77.31 82 MET A N 1
ATOM 654 C CA . MET A 1 82 ? -10.558 4.595 23.934 1.00 77.31 82 MET A CA 1
ATOM 655 C C . MET A 1 82 ? -10.206 5.136 25.325 1.00 77.31 82 MET A C 1
ATOM 657 O O . MET A 1 82 ? -10.924 5.987 25.857 1.00 77.31 82 MET A O 1
ATOM 661 N N . GLU A 1 83 ? -9.102 4.672 25.909 1.00 81.81 83 GLU A N 1
ATOM 662 C CA . GLU A 1 83 ? -8.638 5.133 27.223 1.00 81.81 83 GLU A CA 1
ATOM 663 C C . GLU A 1 83 ? -8.179 6.592 27.134 1.00 81.81 83 GLU A C 1
ATOM 665 O O . GLU A 1 83 ? -8.605 7.444 27.916 1.00 81.81 83 GLU A O 1
ATOM 670 N N . ARG A 1 84 ? -7.439 6.925 26.070 1.00 82.75 84 ARG A N 1
ATOM 671 C CA . ARG A 1 84 ? -7.002 8.299 25.780 1.00 82.75 84 ARG A CA 1
ATOM 672 C C . ARG A 1 84 ? -8.168 9.249 25.524 1.00 82.75 84 ARG A C 1
ATOM 674 O O . ARG A 1 84 ? -8.108 10.412 25.911 1.00 82.75 84 ARG A O 1
ATOM 681 N N . PHE A 1 85 ? -9.257 8.787 24.913 1.00 84.94 85 PHE A N 1
ATOM 682 C CA . PHE A 1 85 ? -10.457 9.605 24.743 1.00 84.94 85 PHE A CA 1
ATOM 683 C C . PHE A 1 85 ? -11.177 9.860 26.072 1.00 84.94 85 PHE A C 1
ATOM 685 O O . PHE A 1 85 ? -11.742 10.940 26.289 1.00 84.94 85 PHE A O 1
ATOM 692 N N . ARG A 1 86 ? -11.183 8.876 26.974 1.00 85.62 86 ARG A N 1
ATOM 693 C CA . ARG A 1 86 ? -11.822 9.002 28.285 1.00 85.62 86 ARG A CA 1
ATOM 694 C C . ARG A 1 86 ? -11.066 9.992 29.168 1.00 85.62 86 ARG A C 1
ATOM 696 O O . ARG A 1 86 ? -11.683 10.959 29.628 1.00 85.62 86 ARG A O 1
ATOM 703 N N . ASP A 1 87 ? -9.757 9.807 29.294 1.00 88.75 87 ASP A N 1
ATOM 704 C CA . ASP A 1 87 ? -8.932 10.493 30.296 1.00 88.75 87 ASP A CA 1
ATOM 705 C C . ASP A 1 87 ? -8.129 11.676 29.731 1.00 88.75 87 ASP A C 1
ATOM 707 O O . ASP A 1 87 ? -7.597 12.489 30.484 1.00 88.75 87 ASP A O 1
ATOM 711 N N . GLY A 1 88 ? -8.079 11.822 28.406 1.00 86.88 88 GLY A N 1
ATOM 712 C CA . GLY A 1 88 ? -7.337 12.886 27.737 1.00 86.88 88 GLY A CA 1
ATOM 713 C C . GLY A 1 88 ? -7.968 14.276 27.841 1.00 86.88 88 GLY A C 1
ATOM 714 O O . GLY A 1 88 ? -9.138 14.476 28.184 1.00 86.88 88 GLY A O 1
ATOM 715 N N . SER A 1 89 ? -7.173 15.268 27.468 1.00 91.81 89 SER A N 1
ATOM 716 C CA . SER A 1 89 ? -7.562 16.667 27.321 1.00 91.81 89 SER A CA 1
ATOM 717 C C . SER A 1 89 ? -8.588 16.881 26.199 1.00 91.81 89 SER A C 1
ATOM 719 O O . SER A 1 89 ? -8.754 16.067 25.289 1.00 91.81 89 SER A O 1
ATOM 721 N N . LEU A 1 90 ? -9.263 18.036 26.205 1.00 89.88 90 LEU A N 1
ATOM 722 C CA . LEU A 1 90 ? -10.208 18.406 25.141 1.00 89.88 90 LEU A CA 1
ATOM 723 C C . LEU A 1 90 ? -9.556 18.398 23.743 1.00 89.88 90 LEU A C 1
ATOM 725 O O . LEU A 1 90 ? -10.207 18.043 22.759 1.00 89.88 90 LEU A O 1
ATOM 729 N N . SER A 1 91 ? -8.273 18.765 23.661 1.00 90.50 91 SER A N 1
ATOM 730 C CA . SER A 1 91 ? -7.495 18.748 22.416 1.00 90.50 91 SER A CA 1
ATOM 731 C C . SER A 1 91 ? -7.286 17.323 21.894 1.00 90.50 91 SER A C 1
ATOM 733 O O . SER A 1 91 ? -7.523 17.042 20.716 1.00 90.50 91 SER A O 1
ATOM 735 N N . GLU A 1 92 ? -6.924 16.391 22.778 1.00 87.69 92 GLU A N 1
ATOM 736 C CA . GLU A 1 92 ? -6.756 14.976 22.431 1.00 87.69 92 GLU A CA 1
ATOM 737 C C . GLU A 1 92 ? -8.082 14.361 21.989 1.00 87.69 92 GLU A C 1
ATOM 739 O O . GLU A 1 92 ? -8.150 13.750 20.924 1.00 87.69 92 GLU A O 1
ATOM 744 N N . LYS A 1 93 ? -9.172 14.624 22.720 1.00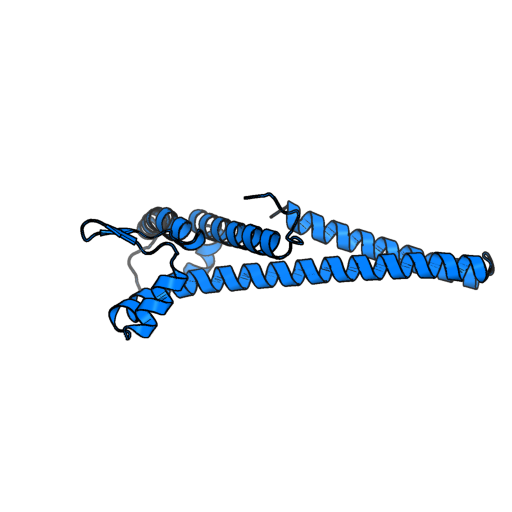 88.81 93 LYS A N 1
ATOM 745 C CA . LYS A 1 93 ? -10.516 14.155 22.347 1.00 88.81 93 LYS A CA 1
ATOM 746 C C . LY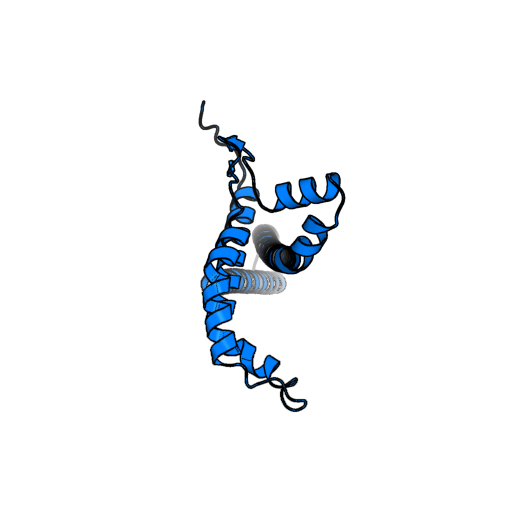S A 1 93 ? -10.939 14.649 20.965 1.00 88.81 93 LYS A C 1
ATOM 748 O O . LYS A 1 93 ? -11.503 13.887 20.181 1.00 88.81 93 LYS A O 1
ATOM 753 N N . ARG A 1 94 ? -10.649 15.913 20.641 1.00 87.62 94 ARG A N 1
ATOM 754 C CA . ARG A 1 94 ? -10.933 16.486 19.317 1.00 87.62 94 ARG A CA 1
ATOM 755 C C . ARG A 1 94 ? -10.097 15.829 18.220 1.00 87.62 94 ARG A C 1
ATOM 757 O O . ARG A 1 94 ? -10.624 15.563 17.144 1.00 87.62 94 ARG A O 1
ATOM 764 N N . THR A 1 95 ? -8.829 15.545 18.502 1.00 88.00 95 THR A N 1
ATOM 765 C CA . THR A 1 95 ? -7.920 14.858 17.574 1.00 88.00 95 THR A CA 1
ATOM 766 C C . THR A 1 95 ? -8.395 13.433 17.290 1.00 88.00 95 THR A C 1
ATOM 768 O O . THR A 1 95 ? -8.489 13.035 16.131 1.00 88.00 95 THR A O 1
ATOM 771 N N . ILE A 1 96 ? -8.777 12.693 18.334 1.00 88.12 96 ILE A N 1
ATOM 772 C CA . ILE A 1 96 ? -9.331 11.337 18.232 1.00 88.12 96 ILE A CA 1
ATOM 773 C C . ILE A 1 96 ? -10.631 11.350 17.416 1.00 88.12 96 ILE A C 1
ATOM 775 O O . ILE A 1 96 ? -10.772 10.571 16.477 1.00 88.12 96 ILE A O 1
ATOM 779 N N . LEU A 1 97 ? -11.555 12.281 17.689 1.00 86.56 97 LEU A N 1
ATOM 780 C CA . LEU A 1 97 ? -12.790 12.415 16.904 1.00 86.56 97 LEU A CA 1
ATOM 781 C C . LEU A 1 97 ? -12.524 12.725 15.428 1.00 86.56 97 LEU A C 1
ATOM 783 O O . LEU A 1 97 ? -13.196 12.162 14.569 1.00 86.56 97 LEU A O 1
ATOM 787 N N . GLY A 1 98 ? -11.539 13.581 15.139 1.00 85.81 98 GLY A N 1
ATOM 788 C CA . GLY A 1 98 ? -11.135 13.896 13.768 1.00 85.81 98 GLY A CA 1
ATOM 789 C C . GLY A 1 98 ? -10.545 12.700 13.017 1.00 85.81 98 GLY A C 1
ATOM 790 O O . GLY A 1 98 ? -10.698 12.613 11.803 1.00 85.81 98 GLY A O 1
ATOM 791 N N . LYS A 1 99 ? -9.913 11.758 13.728 1.00 85.44 99 LYS A N 1
ATOM 792 C CA . LYS A 1 99 ? -9.433 10.496 13.148 1.00 85.44 99 LYS A CA 1
ATOM 793 C C . LYS A 1 99 ? -10.564 9.493 12.922 1.00 85.44 99 LYS A C 1
ATOM 795 O O . LYS A 1 99 ? -10.596 8.857 11.874 1.00 85.44 99 LYS A O 1
ATOM 800 N N . ILE A 1 100 ? -11.502 9.370 13.867 1.00 85.94 100 ILE A N 1
ATOM 801 C CA . ILE A 1 100 ? -12.620 8.412 13.783 1.00 85.94 100 ILE A CA 1
ATOM 802 C C . ILE A 1 100 ? -13.542 8.720 12.602 1.00 85.94 100 ILE A C 1
ATOM 804 O O . ILE A 1 100 ? -14.057 7.800 11.964 1.00 85.94 100 ILE A O 1
ATOM 808 N N . GLY A 1 101 ? -13.795 9.996 12.313 1.00 85.88 101 GLY A N 1
ATOM 809 C CA . GLY A 1 101 ? -14.740 10.348 11.268 1.00 85.88 101 GLY A CA 1
ATOM 810 C C . GLY A 1 101 ? -14.863 11.835 10.982 1.00 85.88 101 GLY A C 1
ATOM 811 O O . GLY A 1 101 ? -14.202 12.689 11.565 1.00 85.88 101 GLY A O 1
ATOM 812 N N . SER A 1 102 ? -15.758 12.132 10.049 1.00 85.06 102 SER A N 1
ATOM 813 C CA . SER A 1 102 ? -16.055 13.477 9.559 1.00 85.06 102 SER A CA 1
ATOM 814 C C . SER A 1 102 ? -17.510 13.869 9.847 1.00 85.06 102 SER A C 1
ATOM 816 O O . SER A 1 102 ? -18.274 13.099 10.431 1.00 85.06 102 SER A O 1
ATOM 818 N N . ASN A 1 103 ? -17.903 15.081 9.442 1.00 84.69 103 ASN A N 1
ATOM 819 C CA . ASN A 1 103 ? -19.286 15.579 9.499 1.00 84.69 103 ASN A CA 1
ATOM 820 C C . ASN A 1 103 ? -19.939 15.520 10.891 1.00 84.69 103 ASN A C 1
ATOM 822 O O . ASN A 1 103 ? -21.111 15.167 11.031 1.00 84.69 103 ASN A O 1
ATOM 826 N N . LEU A 1 104 ? -19.176 15.915 11.913 1.00 84.81 104 LEU A N 1
ATOM 827 C CA . LEU A 1 104 ? -19.611 16.022 13.308 1.00 84.81 104 LEU A CA 1
ATOM 828 C C . LEU A 1 104 ? -20.780 17.014 13.434 1.00 84.81 104 LEU A C 1
ATOM 830 O O . LEU A 1 104 ? -20.579 18.223 13.542 1.00 84.81 104 LEU A O 1
ATOM 834 N N . THR A 1 105 ? -22.010 16.500 13.425 1.00 86.69 105 THR A N 1
ATOM 835 C CA . THR A 1 105 ? -23.231 17.317 13.462 1.00 86.69 105 THR A CA 1
ATOM 836 C C . THR A 1 105 ? -24.027 17.013 14.720 1.00 86.69 105 THR A C 1
ATOM 838 O O . THR A 1 105 ? -24.400 15.867 14.970 1.00 86.69 105 THR A O 1
ATOM 841 N N . LEU A 1 106 ? -24.337 18.038 15.514 1.00 88.94 106 LEU A N 1
ATOM 842 C CA . LEU A 1 106 ? -25.171 17.886 16.703 1.00 88.94 106 LEU A CA 1
ATOM 843 C C . LEU A 1 106 ? -26.636 18.173 16.357 1.00 88.94 106 LEU A C 1
ATOM 845 O O . LEU A 1 106 ? -27.015 19.313 16.100 1.00 88.94 106 LEU A O 1
ATOM 849 N N . LYS A 1 107 ? -27.486 17.143 16.386 1.00 89.75 107 LYS A N 1
ATOM 850 C CA . LYS A 1 107 ? -28.924 17.274 16.116 1.00 89.75 107 LYS A CA 1
ATOM 851 C C . LYS A 1 107 ? -29.724 16.664 17.255 1.00 89.75 107 LYS A C 1
ATOM 853 O O . LYS A 1 107 ? -29.587 15.484 17.555 1.00 89.75 107 LYS A O 1
ATOM 858 N N . ARG A 1 108 ? -30.594 17.459 17.893 1.00 90.81 108 ARG A N 1
ATOM 859 C CA . ARG A 1 108 ? -31.463 17.005 19.004 1.00 90.81 108 ARG A CA 1
ATOM 860 C C . ARG A 1 108 ? -30.678 16.310 20.133 1.00 90.81 108 ARG A C 1
ATOM 862 O O . ARG A 1 108 ? -31.083 15.254 20.606 1.00 90.81 108 ARG A O 1
ATOM 869 N N . LYS A 1 109 ? -29.539 16.891 20.533 1.00 87.12 109 LYS A N 1
ATOM 870 C CA . LYS A 1 109 ? -28.602 16.331 21.533 1.00 87.12 109 LYS A CA 1
ATOM 871 C C . LYS A 1 109 ? -27.980 14.974 21.152 1.00 87.12 109 LYS A C 1
ATOM 873 O O . LYS A 1 109 ? -27.393 14.320 22.004 1.00 87.12 109 LYS A O 1
ATOM 878 N N . LYS A 1 110 ? -28.081 14.553 19.887 1.00 86.31 110 LYS A N 1
ATOM 879 C CA . LYS A 1 110 ? -27.371 13.391 19.343 1.00 86.31 110 LYS A CA 1
ATOM 880 C C . LYS A 1 110 ? -26.246 13.873 18.438 1.00 86.31 110 LYS A C 1
ATOM 882 O O . LYS A 1 110 ? -26.489 14.684 17.543 1.00 86.31 110 LYS A O 1
ATOM 887 N N . LEU A 1 111 ? -25.032 13.395 18.693 1.00 83.44 111 LEU A N 1
ATOM 888 C CA . LEU A 1 111 ? -23.897 13.610 17.805 1.00 83.44 111 LEU A CA 1
ATOM 889 C C . LEU A 1 111 ? -23.986 12.605 16.656 1.00 83.44 111 LEU A C 1
ATOM 891 O O . LEU A 1 111 ? -24.069 11.401 16.887 1.00 83.44 111 LEU A O 1
ATOM 895 N N . ILE A 1 112 ? -24.002 13.115 15.433 1.00 86.69 112 ILE A N 1
ATOM 896 C CA . ILE A 1 112 ? -23.972 12.334 14.201 1.00 86.69 112 ILE A CA 1
ATOM 897 C C . ILE A 1 112 ? -22.561 12.461 13.636 1.00 86.69 112 ILE A C 1
ATOM 899 O O . ILE A 1 112 ? -22.046 13.576 13.530 1.00 86.69 112 ILE A O 1
ATOM 903 N N . ILE A 1 113 ? -21.949 11.325 13.307 1.00 87.75 113 ILE A N 1
ATOM 904 C CA . ILE A 1 113 ? -20.618 11.247 12.704 1.00 87.75 113 ILE A CA 1
ATOM 905 C C . ILE A 1 113 ? -20.669 10.379 11.454 1.00 87.75 113 ILE A C 1
ATOM 907 O O . ILE A 1 113 ? -21.365 9.364 11.422 1.00 87.75 113 ILE A O 1
ATOM 911 N N . ASN A 1 114 ? -19.876 10.750 10.456 1.00 88.12 114 ASN A N 1
ATOM 912 C CA . ASN A 1 114 ? -19.564 9.892 9.325 1.00 88.12 114 ASN A CA 1
ATOM 913 C C . ASN A 1 114 ? -18.244 9.188 9.634 1.00 88.12 114 ASN A C 1
ATOM 915 O O . ASN A 1 114 ? -17.171 9.745 9.394 1.00 88.12 114 ASN A O 1
ATOM 919 N N . ALA A 1 115 ? -18.334 7.996 10.224 1.00 87.12 115 ALA A N 1
ATOM 920 C CA . ALA A 1 115 ? -17.166 7.199 10.579 1.00 87.12 115 ALA A CA 1
ATOM 921 C C . ALA A 1 115 ? -16.333 6.851 9.336 1.00 87.12 115 ALA A C 1
ATOM 923 O O . ALA A 1 115 ? -16.880 6.570 8.267 1.00 87.12 115 ALA A O 1
ATOM 924 N N . ALA A 1 116 ? -15.009 6.857 9.478 1.00 87.69 116 ALA A N 1
ATOM 925 C CA . ALA A 1 116 ? -14.123 6.390 8.426 1.00 87.69 116 ALA A CA 1
ATOM 926 C C . ALA A 1 116 ? -14.309 4.878 8.215 1.00 87.69 116 ALA A C 1
ATOM 928 O O . ALA A 1 116 ? -14.523 4.119 9.164 1.00 87.69 116 ALA A O 1
ATOM 929 N N . THR A 1 117 ? -14.197 4.438 6.961 1.00 88.56 117 THR A N 1
ATOM 930 C CA . THR A 1 117 ? -14.445 3.052 6.533 1.00 88.56 117 THR A CA 1
ATOM 931 C C . THR A 1 117 ? -13.741 1.983 7.387 1.00 88.56 117 THR A C 1
ATOM 933 O O . THR A 1 117 ? -14.409 1.012 7.751 1.00 88.56 117 THR A O 1
ATOM 936 N N . PRO A 1 118 ? -12.461 2.143 7.792 1.00 87.00 118 PRO A N 1
ATOM 937 C CA . PRO A 1 118 ? -11.792 1.182 8.673 1.00 87.00 118 PRO A CA 1
ATOM 938 C C . PRO A 1 118 ? -12.547 0.926 9.985 1.00 87.00 118 PRO A C 1
ATOM 940 O O . PRO A 1 118 ? -12.708 -0.222 10.396 1.00 87.00 118 PRO A O 1
ATOM 943 N N . PHE A 1 119 ? -13.079 1.978 10.614 1.00 88.25 119 PHE A N 1
ATOM 944 C CA . PHE A 1 119 ? -13.786 1.869 11.892 1.00 88.25 119 PHE A CA 1
ATOM 945 C C . PHE A 1 119 ? -15.179 1.261 11.744 1.00 88.25 119 PHE A C 1
ATOM 947 O O . PHE A 1 119 ? -15.635 0.574 12.653 1.00 88.25 119 PHE A O 1
ATOM 954 N N . ILE A 1 120 ? -15.827 1.432 10.587 1.00 89.50 120 ILE A N 1
ATOM 955 C CA . ILE A 1 120 ? -17.085 0.739 10.268 1.00 89.50 120 ILE A CA 1
ATOM 956 C C . ILE A 1 120 ? -16.842 -0.771 10.166 1.00 89.50 120 ILE A C 1
ATOM 958 O O . ILE A 1 120 ? -17.615 -1.563 10.708 1.00 89.50 120 ILE A O 1
ATOM 962 N N . PHE A 1 121 ? -15.758 -1.190 9.505 1.00 89.81 121 PHE A N 1
ATOM 963 C CA . PHE A 1 121 ? -15.410 -2.609 9.438 1.00 89.81 121 PHE A CA 1
ATOM 964 C C . PHE A 1 121 ? -15.108 -3.186 10.817 1.00 89.81 121 PHE A C 1
ATOM 966 O O . PHE A 1 121 ? -15.631 -4.252 11.141 1.00 89.81 121 PHE A O 1
ATOM 973 N N . LEU A 1 122 ? -14.330 -2.477 11.641 1.00 87.38 122 LEU A N 1
ATOM 974 C CA . LEU A 1 122 ? -14.060 -2.884 13.022 1.00 87.38 122 LEU A CA 1
ATOM 975 C C . LEU A 1 122 ? -15.360 -3.006 13.828 1.00 87.38 122 LEU A C 1
ATOM 977 O O . LEU A 1 122 ? -15.615 -4.056 14.411 1.00 87.38 122 LEU A O 1
ATOM 981 N N . GLN A 1 123 ? -16.225 -1.990 13.793 1.00 88.50 123 GLN A N 1
ATOM 982 C CA . GLN A 1 123 ? -17.503 -1.994 14.508 1.00 88.50 123 GLN A CA 1
ATOM 983 C C . GLN A 1 123 ? -18.376 -3.204 14.145 1.00 88.50 123 GLN A C 1
ATOM 985 O O . GLN A 1 123 ? -18.975 -3.818 15.026 1.00 88.50 123 GLN A O 1
ATOM 990 N N . ASN A 1 124 ? -18.433 -3.556 12.860 1.00 89.38 124 ASN A N 1
ATOM 991 C CA . ASN A 1 124 ? -19.289 -4.636 12.372 1.00 89.38 124 ASN A CA 1
ATOM 992 C C . ASN A 1 124 ? -18.661 -6.030 12.533 1.00 89.38 124 ASN A C 1
ATOM 994 O O . ASN A 1 124 ? -19.385 -7.003 12.719 1.00 89.38 124 ASN A O 1
ATOM 998 N N . GLY A 1 125 ? -17.334 -6.148 12.432 1.00 85.19 125 GLY A N 1
ATOM 999 C CA . GLY A 1 125 ? -16.628 -7.434 12.454 1.00 85.19 125 GLY A CA 1
ATOM 1000 C C . GLY A 1 125 ? -16.223 -7.915 13.849 1.00 85.19 125 GLY A C 1
ATOM 1001 O O . GLY A 1 125 ? -16.156 -9.122 14.082 1.00 85.19 125 GLY A O 1
ATOM 1002 N N . LEU A 1 126 ? -15.975 -6.992 14.785 1.00 84.62 126 LEU A N 1
ATOM 1003 C CA . LEU A 1 126 ? -15.530 -7.326 16.141 1.00 84.62 126 LEU A CA 1
ATOM 1004 C C . LEU A 1 126 ? -16.518 -8.198 16.941 1.00 84.62 126 LEU A C 1
ATOM 1006 O O . LEU A 1 126 ? -16.036 -9.091 17.637 1.00 84.62 126 LEU A O 1
ATOM 1010 N N . PRO A 1 127 ? -17.855 -8.019 16.863 1.00 87.25 127 PRO A N 1
ATOM 1011 C CA . PRO A 1 127 ? -18.788 -8.870 17.605 1.00 87.25 127 PRO A CA 1
ATOM 1012 C C . PRO A 1 127 ? -18.685 -10.355 17.231 1.00 87.25 127 PRO A C 1
ATOM 1014 O O . PRO A 1 127 ? -18.547 -11.193 18.116 1.00 87.25 127 PRO A O 1
ATOM 1017 N N . SER A 1 128 ? -18.663 -10.686 15.935 1.00 82.88 128 SER A N 1
ATOM 1018 C CA . SER A 1 128 ? -18.530 -12.078 15.472 1.00 82.88 128 SER A 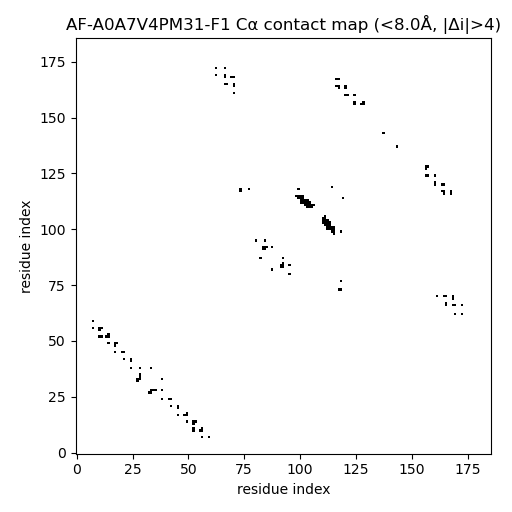CA 1
ATOM 1019 C C . SER A 1 128 ? -17.169 -12.681 15.813 1.00 82.88 128 SER A C 1
ATOM 1021 O O . SER A 1 128 ? -17.071 -13.859 16.139 1.00 82.88 128 SER A O 1
ATOM 1023 N N . ILE A 1 129 ? -16.115 -11.863 15.764 1.00 81.00 129 ILE A N 1
ATOM 1024 C CA . ILE A 1 129 ? -14.781 -12.252 16.221 1.00 81.00 129 ILE A CA 1
ATOM 1025 C C . ILE A 1 129 ? -14.801 -12.607 17.707 1.00 81.00 129 ILE A C 1
ATOM 1027 O O . ILE A 1 129 ? -14.278 -13.650 18.082 1.00 81.00 129 ILE A O 1
ATOM 1031 N N . ARG A 1 130 ? -15.399 -11.753 18.541 1.00 78.38 130 ARG A N 1
ATOM 1032 C CA . ARG A 1 130 ? -15.487 -11.959 19.987 1.00 78.38 130 ARG A CA 1
ATOM 1033 C C . ARG A 1 130 ? -16.257 -13.234 20.311 1.00 78.38 130 ARG A C 1
ATOM 1035 O O . ARG A 1 130 ? -15.771 -14.025 21.103 1.00 78.38 130 ARG A O 1
ATOM 1042 N N . GLU A 1 131 ? -17.398 -13.451 19.669 1.00 81.81 131 GLU A N 1
ATOM 1043 C CA . GLU A 1 131 ? -18.211 -14.655 19.861 1.00 81.81 131 GLU A CA 1
ATOM 1044 C C . GLU A 1 131 ? -17.446 -15.934 19.480 1.00 81.81 131 GLU A C 1
ATOM 1046 O O . GLU A 1 131 ? -17.453 -16.920 20.215 1.00 81.81 131 GLU A O 1
ATOM 1051 N N . GLU A 1 132 ? -16.733 -15.924 18.349 1.00 75.62 132 GLU A N 1
ATOM 1052 C CA . GLU A 1 132 ? -15.899 -17.058 17.946 1.00 75.62 132 GLU A CA 1
ATOM 1053 C C . GLU A 1 132 ? -14.721 -17.279 18.901 1.00 75.62 132 GLU A C 1
ATOM 1055 O O . GLU A 1 132 ? -14.369 -18.420 19.195 1.00 75.62 132 GLU A O 1
ATOM 1060 N N . PHE A 1 133 ? -14.136 -16.200 19.409 1.00 71.31 133 PHE A N 1
ATOM 1061 C CA . PHE A 1 133 ? -13.037 -16.261 20.358 1.00 71.31 133 PHE A CA 1
ATOM 1062 C C . PHE A 1 133 ? -13.490 -16.810 21.720 1.00 71.31 133 PHE A C 1
ATOM 1064 O O . PHE A 1 133 ? -12.877 -17.738 22.239 1.00 71.31 133 PHE A O 1
ATOM 1071 N N . GLU A 1 134 ? -14.615 -16.323 22.247 1.00 72.75 134 GLU A N 1
ATOM 1072 C CA . GLU A 1 134 ? -15.246 -16.805 23.484 1.00 72.75 134 GLU A CA 1
ATOM 1073 C C . GLU A 1 134 ? -15.680 -18.278 23.376 1.00 72.75 134 GLU A C 1
ATOM 1075 O O . GLU A 1 134 ? -15.627 -19.012 24.359 1.00 72.75 134 GLU A O 1
ATOM 1080 N N . ARG A 1 135 ? -16.049 -18.750 22.176 1.00 69.88 135 ARG A N 1
ATOM 1081 C CA . ARG A 1 135 ? -16.346 -20.171 21.915 1.00 69.88 135 ARG A CA 1
ATOM 1082 C C . ARG A 1 135 ? -15.109 -21.070 22.011 1.00 69.88 135 ARG A C 1
ATOM 1084 O O . ARG A 1 135 ? -15.256 -22.272 22.228 1.00 69.88 135 ARG A O 1
ATOM 1091 N N . ILE A 1 136 ? -13.917 -20.530 21.755 1.00 65.06 136 ILE A N 1
ATOM 1092 C CA . ILE A 1 136 ? -12.702 -21.326 21.541 1.00 65.06 136 ILE A CA 1
ATOM 1093 C C . ILE A 1 136 ? -11.697 -21.197 22.695 1.00 65.06 136 ILE A C 1
ATOM 1095 O O . ILE A 1 136 ? -10.870 -22.090 22.860 1.00 65.06 136 ILE A O 1
ATOM 1099 N N . GLU A 1 137 ? -11.776 -20.157 23.528 1.00 55.38 137 GLU A N 1
ATOM 1100 C CA . GLU A 1 137 ? -10.889 -19.997 24.687 1.00 55.38 137 GLU A CA 1
ATOM 1101 C C . GLU A 1 137 ? -11.182 -21.063 25.774 1.00 55.38 137 GLU A C 1
ATOM 1103 O O . GLU A 1 137 ? -12.276 -21.078 26.347 1.00 55.38 137 GLU A O 1
ATOM 1108 N N . PRO A 1 138 ? -10.235 -21.957 26.133 1.00 56.66 138 PRO A N 1
ATOM 1109 C CA . PRO A 1 138 ? -10.310 -22.679 27.397 1.00 56.66 138 PRO A CA 1
ATOM 1110 C C . PRO A 1 138 ? -10.026 -21.689 28.535 1.00 56.66 138 PRO A C 1
ATOM 1112 O O . PRO A 1 138 ? -9.158 -20.826 28.393 1.00 56.66 138 PRO A O 1
ATOM 1115 N N . LEU A 1 139 ? -10.714 -21.832 29.676 1.00 52.09 139 LEU A N 1
ATOM 1116 C CA . LEU A 1 139 ? -10.482 -21.030 30.888 1.00 52.09 139 LEU A CA 1
ATOM 1117 C C . LEU A 1 139 ? -8.973 -20.865 31.138 1.00 52.09 139 LEU A C 1
ATOM 1119 O O . LEU A 1 139 ? -8.269 -21.865 31.291 1.00 52.09 139 LEU A O 1
ATOM 1123 N N . LYS A 1 140 ? -8.482 -19.616 31.143 1.00 53.34 140 LYS A N 1
ATOM 1124 C CA . LYS A 1 140 ? -7.058 -19.288 31.311 1.00 53.34 140 LYS A CA 1
ATOM 1125 C C . LYS A 1 140 ? -6.451 -20.068 32.481 1.00 53.34 140 LYS A C 1
ATOM 1127 O O . LYS A 1 140 ? -6.765 -19.808 33.638 1.00 53.34 140 LYS A O 1
ATOM 1132 N N . ASN A 1 141 ? -5.546 -20.985 32.167 1.00 56.09 141 ASN A N 1
ATOM 1133 C CA . ASN A 1 141 ? -4.626 -21.614 33.102 1.00 56.09 141 ASN A CA 1
ATOM 1134 C C . ASN A 1 141 ? -3.196 -21.475 32.552 1.00 56.09 141 ASN A C 1
ATOM 1136 O O . ASN A 1 141 ? -2.999 -21.190 31.369 1.00 56.09 141 ASN A O 1
ATOM 1140 N N . GLU A 1 142 ? -2.198 -21.640 33.422 1.00 56.25 142 GLU A N 1
ATOM 1141 C CA . GLU A 1 142 ? -0.775 -21.370 33.134 1.00 56.25 142 GLU A CA 1
ATOM 1142 C C . GLU A 1 142 ? -0.216 -22.154 31.925 1.00 56.25 142 GLU A C 1
ATOM 1144 O O . GLU A 1 142 ? 0.824 -21.793 31.383 1.00 56.25 142 GLU A O 1
ATOM 1149 N N . ALA A 1 143 ? -0.934 -23.179 31.449 1.00 58.50 143 ALA A N 1
ATOM 1150 C CA . ALA A 1 143 ? -0.565 -24.040 30.327 1.00 58.50 143 ALA A CA 1
ATOM 1151 C C . ALA A 1 143 ? -0.957 -23.515 28.924 1.00 58.50 143 ALA A C 1
ATOM 1153 O O . ALA A 1 143 ? -0.535 -24.100 27.926 1.00 58.50 143 ALA A O 1
ATOM 1154 N N . ASN A 1 144 ? -1.763 -22.450 28.805 1.00 57.28 144 ASN A N 1
ATOM 1155 C CA . ASN A 1 144 ? -2.408 -22.092 27.525 1.00 57.28 144 ASN A CA 1
ATOM 1156 C C . ASN A 1 144 ? -1.823 -20.867 26.797 1.00 57.28 144 ASN A C 1
ATOM 1158 O O . ASN A 1 144 ? -2.248 -20.559 25.682 1.00 57.28 144 ASN A O 1
ATOM 1162 N N . THR A 1 145 ? -0.831 -20.181 27.368 1.00 53.91 145 THR A N 1
ATOM 1163 C CA . THR A 1 145 ? -0.257 -18.947 26.795 1.00 53.91 145 THR A CA 1
ATOM 1164 C C . THR A 1 145 ? 0.445 -19.180 25.444 1.00 53.91 145 THR A C 1
ATOM 1166 O O . THR A 1 145 ? 0.473 -18.287 24.601 1.00 53.91 145 THR A O 1
ATOM 1169 N N . GLU A 1 146 ? 0.943 -20.394 25.183 1.00 54.03 146 GLU A N 1
ATOM 1170 C CA . GLU A 1 146 ? 1.652 -20.746 23.939 1.00 54.03 146 GLU A CA 1
ATOM 1171 C C . GLU A 1 146 ? 0.726 -21.130 22.761 1.00 54.03 146 GLU A C 1
ATOM 1173 O O . GLU A 1 146 ? 1.181 -21.223 21.620 1.00 54.03 146 GLU A O 1
ATOM 1178 N N . GLN A 1 147 ? -0.585 -21.307 22.977 1.00 53.16 147 GLN A N 1
ATOM 1179 C CA . GLN A 1 147 ? -1.510 -21.791 21.932 1.00 53.16 147 GLN A CA 1
ATOM 1180 C C . GLN A 1 147 ? -1.955 -20.708 20.930 1.00 53.16 147 GLN A C 1
ATOM 1182 O O . GLN A 1 147 ? -2.490 -21.019 19.864 1.00 53.16 147 GLN A O 1
ATOM 1187 N N . PHE A 1 148 ? -1.694 -19.433 21.220 1.00 50.09 148 PHE A N 1
ATOM 1188 C CA . PHE A 1 148 ? -2.140 -18.306 20.396 1.00 50.09 148 PHE A CA 1
ATOM 1189 C C . PHE A 1 148 ? -1.511 -18.262 18.997 1.00 50.09 148 PHE A C 1
ATOM 1191 O O . PHE A 1 148 ? -2.201 -17.975 18.017 1.00 50.09 148 PHE A O 1
ATOM 1198 N N . ALA A 1 149 ? -0.222 -18.594 18.875 1.00 50.75 149 ALA A N 1
ATOM 1199 C CA . ALA A 1 149 ? 0.478 -18.581 17.587 1.00 50.75 149 ALA A CA 1
ATOM 1200 C C . ALA A 1 149 ? -0.052 -19.658 16.619 1.00 50.75 149 ALA A C 1
ATOM 1202 O O . ALA A 1 149 ? -0.103 -19.441 15.409 1.00 50.75 149 ALA A O 1
ATOM 1203 N N . PHE A 1 150 ? -0.516 -20.794 17.152 1.00 52.00 150 PHE A N 1
ATOM 1204 C CA . PHE A 1 150 ? -1.148 -21.868 16.378 1.00 52.00 150 PHE A CA 1
ATOM 1205 C C . PHE A 1 150 ? -2.549 -21.484 15.872 1.00 52.00 150 PHE A C 1
ATOM 1207 O O . PHE A 1 150 ? -3.044 -22.038 14.890 1.00 52.00 150 PHE A O 1
ATOM 1214 N N . PHE A 1 151 ? -3.189 -20.517 16.528 1.00 54.38 151 PHE A N 1
ATOM 1215 C CA . PHE A 1 151 ? -4.575 -20.146 16.277 1.00 54.38 151 PHE A CA 1
ATOM 1216 C C . PHE A 1 151 ? -4.750 -19.152 15.118 1.00 54.38 151 PHE A C 1
ATOM 1218 O O . PHE A 1 151 ? -5.767 -19.173 14.421 1.00 54.38 151 PHE A O 1
ATOM 1225 N N . TRP A 1 152 ? -3.736 -18.321 14.856 1.00 53.97 152 TRP A N 1
ATOM 1226 C CA . TRP A 1 152 ? -3.798 -17.244 13.861 1.00 53.97 152 TRP A CA 1
ATOM 1227 C C . TRP A 1 152 ? -4.130 -17.705 12.426 1.00 53.97 152 TRP A C 1
ATOM 1229 O O . TRP A 1 152 ? -4.998 -17.094 11.801 1.00 53.97 152 TRP A O 1
ATOM 1239 N N . PRO A 1 153 ? -3.572 -18.819 11.900 1.00 53.72 153 PRO A N 1
ATOM 1240 C CA . PRO A 1 153 ? -3.944 -19.338 10.577 1.00 53.72 153 PRO A CA 1
ATOM 1241 C C . PRO A 1 153 ? -5.393 -19.848 10.481 1.00 53.72 153 PRO A C 1
ATOM 1243 O O . PRO A 1 153 ? -5.915 -20.008 9.379 1.00 53.72 153 PRO A O 1
ATOM 1246 N N . ARG A 1 154 ? -6.052 -20.114 11.619 1.00 55.09 154 ARG A N 1
ATOM 1247 C CA . ARG A 1 154 ? -7.432 -20.623 11.702 1.00 55.09 154 ARG A CA 1
ATOM 1248 C C . ARG A 1 154 ? -8.457 -19.517 11.978 1.00 55.09 154 ARG A C 1
ATOM 1250 O O . ARG A 1 154 ? -9.659 -19.760 11.893 1.00 55.09 154 ARG A O 1
ATOM 1257 N N . PHE A 1 155 ? -7.996 -18.298 12.253 1.00 69.62 155 PHE A N 1
ATOM 1258 C CA . PHE A 1 155 ? -8.824 -17.142 12.583 1.00 69.62 155 PHE A CA 1
ATOM 1259 C C . PHE A 1 155 ? -9.342 -16.427 11.321 1.00 69.62 155 PHE A C 1
ATOM 1261 O O . PHE A 1 155 ? -8.993 -15.287 11.007 1.00 69.62 155 PHE A O 1
ATOM 1268 N N . VAL A 1 156 ? -10.190 -17.133 10.566 1.00 74.00 156 VAL A N 1
ATOM 1269 C CA . VAL A 1 156 ? -10.728 -16.695 9.264 1.00 74.00 156 VAL A CA 1
ATOM 1270 C C . VAL A 1 156 ? -11.477 -15.362 9.368 1.00 74.00 156 VAL A C 1
ATOM 1272 O O . VAL A 1 156 ? -11.345 -14.513 8.483 1.00 74.00 156 VAL A O 1
ATOM 1275 N N . LEU A 1 157 ? -12.237 -15.148 10.449 1.00 78.00 157 LEU A N 1
ATOM 1276 C CA . LEU A 1 157 ? -12.994 -13.910 10.652 1.00 78.00 157 LEU A CA 1
ATOM 1277 C C . LEU A 1 157 ? -12.084 -12.696 10.868 1.00 78.00 157 LEU A C 1
ATOM 1279 O O . LEU A 1 157 ? -12.321 -11.649 10.262 1.00 78.00 157 LEU A O 1
ATOM 1283 N N . GLY A 1 158 ? -11.010 -12.836 11.649 1.00 79.06 158 GLY A N 1
ATOM 1284 C CA . GLY A 1 158 ? -10.027 -11.765 11.814 1.00 79.06 158 GLY A CA 1
ATOM 1285 C C . GLY A 1 158 ? -9.263 -11.459 10.543 1.00 79.06 158 GLY A C 1
ATOM 1286 O O . GLY A 1 158 ? -9.131 -10.293 10.180 1.00 79.06 158 GLY A O 1
ATOM 1287 N N . TRP A 1 159 ? -8.825 -12.491 9.818 1.00 82.38 159 TRP A N 1
ATOM 1288 C CA . TRP A 1 159 ? -8.164 -12.288 8.531 1.00 82.38 159 TRP A CA 1
ATOM 1289 C C . TRP A 1 159 ? -9.055 -11.514 7.555 1.00 82.38 159 TRP A C 1
ATOM 1291 O O . TRP A 1 159 ? -8.611 -10.555 6.923 1.00 82.38 159 TRP A O 1
ATOM 1301 N N . ARG A 1 160 ? -10.340 -11.884 7.473 1.00 84.38 160 ARG A N 1
ATOM 1302 C CA . ARG A 1 160 ? -11.321 -11.198 6.625 1.00 84.38 160 ARG A CA 1
ATOM 1303 C C . ARG A 1 160 ? -11.525 -9.742 7.041 1.00 84.38 160 ARG A C 1
ATOM 1305 O O . ARG A 1 160 ? -11.609 -8.875 6.175 1.00 84.38 160 ARG A O 1
ATOM 1312 N N . LEU A 1 161 ? -11.593 -9.468 8.343 1.00 86.50 161 LEU A N 1
ATOM 1313 C CA . LEU A 1 161 ? -11.716 -8.108 8.860 1.00 86.50 161 LEU A CA 1
ATOM 1314 C C . LEU A 1 161 ? -10.510 -7.246 8.465 1.00 86.50 161 LEU A C 1
ATOM 1316 O O . LEU A 1 161 ? -10.686 -6.167 7.899 1.00 86.50 161 LEU A O 1
ATOM 1320 N N . ILE A 1 162 ? -9.295 -7.747 8.693 1.00 87.06 162 ILE A N 1
ATOM 1321 C CA . ILE A 1 162 ? -8.059 -7.052 8.318 1.00 87.06 162 ILE A CA 1
ATOM 1322 C C . ILE A 1 162 ? -7.976 -6.849 6.800 1.00 87.06 162 ILE A C 1
ATOM 1324 O O . ILE A 1 162 ? -7.580 -5.776 6.352 1.00 87.06 162 ILE A O 1
ATOM 1328 N N . GLU A 1 163 ? -8.382 -7.828 5.986 1.00 86.69 163 GLU A N 1
ATOM 1329 C CA . GLU A 1 163 ? -8.403 -7.683 4.523 1.00 86.69 163 GLU A CA 1
ATOM 1330 C C . GLU A 1 163 ? -9.372 -6.587 4.061 1.00 86.69 163 GLU A C 1
ATOM 1332 O O . GLU A 1 163 ? -9.036 -5.821 3.157 1.00 86.69 163 GLU A O 1
ATOM 1337 N N . ASN A 1 164 ? -10.550 -6.474 4.682 1.00 89.25 164 ASN A N 1
ATOM 1338 C CA . ASN A 1 164 ? -11.511 -5.416 4.362 1.00 89.25 164 ASN A CA 1
ATOM 133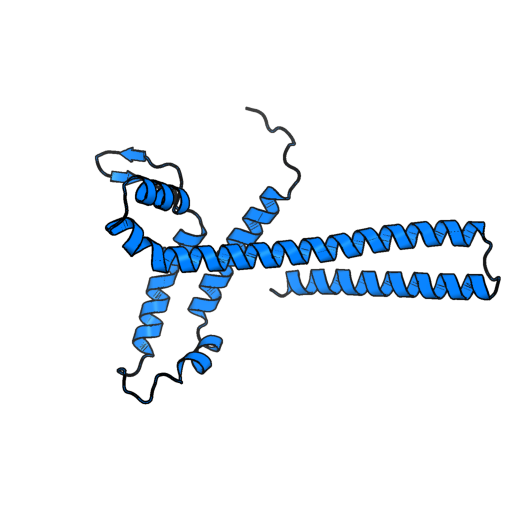9 C C . ASN A 1 164 ? -10.934 -4.027 4.675 1.00 89.25 164 ASN A C 1
ATOM 1341 O O . ASN A 1 164 ? -11.009 -3.121 3.843 1.00 89.25 164 ASN A O 1
ATOM 1345 N N . ILE A 1 165 ? -10.301 -3.876 5.844 1.00 88.56 165 ILE A N 1
ATOM 1346 C CA . ILE A 1 165 ? -9.624 -2.633 6.242 1.00 88.56 165 ILE A CA 1
ATOM 1347 C C . ILE A 1 165 ? -8.519 -2.295 5.237 1.00 88.56 165 ILE A C 1
ATOM 1349 O O . ILE A 1 165 ? -8.516 -1.206 4.658 1.00 88.56 165 ILE A O 1
ATOM 1353 N N . ARG A 1 166 ? -7.644 -3.259 4.944 1.00 87.44 166 ARG A N 1
ATOM 1354 C CA . ARG A 1 166 ? -6.547 -3.111 3.983 1.00 87.44 166 ARG A CA 1
ATOM 1355 C C . ARG A 1 166 ? -7.041 -2.710 2.594 1.00 87.44 166 ARG A C 1
ATOM 1357 O O . ARG A 1 166 ? -6.451 -1.853 1.940 1.00 87.44 166 ARG A O 1
ATOM 1364 N N . SER A 1 167 ? -8.142 -3.312 2.149 1.00 88.19 167 SER A N 1
ATOM 1365 C CA . SER A 1 167 ? -8.763 -3.007 0.859 1.00 88.19 167 SER A CA 1
ATOM 1366 C C . SER A 1 167 ? -9.265 -1.564 0.811 1.00 88.19 167 SER A C 1
ATOM 1368 O O . SER A 1 167 ? -9.015 -0.877 -0.177 1.00 88.19 167 SER A O 1
ATOM 1370 N N . SER A 1 168 ? -9.867 -1.061 1.895 1.00 88.44 168 SER A N 1
ATOM 1371 C CA . SER A 1 168 ? -10.300 0.342 1.956 1.00 88.44 168 SER A CA 1
ATOM 1372 C C . SER A 1 168 ? -9.142 1.336 1.879 1.00 88.44 168 SER A C 1
ATOM 1374 O O . SER A 1 168 ? -9.245 2.339 1.172 1.00 88.44 168 SER A O 1
ATOM 1376 N N . PHE A 1 169 ? -8.013 1.043 2.532 1.00 89.00 169 PHE A N 1
ATOM 1377 C CA . PHE A 1 169 ? -6.817 1.881 2.431 1.00 89.00 169 PHE A CA 1
ATOM 1378 C C . PHE A 1 169 ? -6.195 1.825 1.041 1.00 89.00 169 PHE A C 1
ATOM 1380 O O . PHE A 1 169 ? -5.825 2.861 0.493 1.00 89.00 169 PHE A O 1
ATOM 1387 N N . ARG A 1 170 ? -6.162 0.642 0.418 1.00 85.12 170 ARG A N 1
ATOM 1388 C CA . ARG A 1 170 ? -5.697 0.495 -0.964 1.00 85.12 170 ARG A CA 1
ATOM 1389 C C . ARG A 1 170 ? -6.538 1.322 -1.936 1.00 85.12 170 ARG A C 1
ATOM 1391 O O . ARG A 1 170 ? -5.982 1.957 -2.826 1.00 85.12 170 ARG A O 1
ATOM 1398 N N . GLU A 1 171 ? -7.860 1.326 -1.789 1.00 85.75 171 GLU A N 1
ATOM 1399 C CA . GLU A 1 171 ? -8.744 2.155 -2.619 1.00 85.75 171 GLU A CA 1
ATOM 1400 C C . GLU A 1 171 ? -8.525 3.650 -2.391 1.00 85.75 171 GLU A C 1
ATOM 1402 O O . GLU A 1 171 ? -8.502 4.417 -3.353 1.00 85.75 171 GLU A O 1
ATOM 1407 N N . LYS A 1 172 ? -8.336 4.062 -1.134 1.00 85.81 172 LYS A N 1
ATOM 1408 C CA . LYS A 1 172 ? -8.060 5.454 -0.777 1.00 85.81 172 LYS A CA 1
ATOM 1409 C C . LYS A 1 172 ? -6.751 5.945 -1.406 1.00 85.81 172 LYS A C 1
ATOM 1411 O O . LYS A 1 172 ? -6.777 6.916 -2.155 1.00 85.81 172 LYS A O 1
ATOM 1416 N N . ILE A 1 173 ? -5.655 5.212 -1.206 1.00 83.06 173 ILE A N 1
ATOM 1417 C CA . ILE A 1 173 ? -4.331 5.549 -1.751 1.00 83.06 173 ILE A CA 1
ATOM 1418 C C . ILE A 1 173 ? -4.350 5.549 -3.288 1.00 83.06 173 ILE A C 1
ATOM 1420 O O . ILE A 1 173 ? -3.760 6.418 -3.922 1.00 83.06 173 ILE A O 1
ATOM 1424 N N . ARG A 1 174 ? -5.093 4.630 -3.924 1.00 79.38 174 ARG A N 1
ATOM 1425 C CA . ARG A 1 174 ? -5.282 4.644 -5.387 1.00 79.38 174 ARG A CA 1
ATOM 1426 C C . ARG A 1 174 ? -5.997 5.901 -5.885 1.00 79.38 174 ARG A C 1
ATOM 1428 O O . ARG A 1 174 ? -5.623 6.417 -6.934 1.00 79.38 174 ARG A O 1
ATOM 1435 N N . LYS A 1 175 ? -7.021 6.381 -5.172 1.00 81.81 175 LYS A N 1
ATOM 1436 C CA . LYS A 1 175 ? -7.731 7.622 -5.528 1.00 81.81 175 LYS A CA 1
ATOM 1437 C C . LYS A 1 175 ? -6.849 8.855 -5.344 1.00 81.81 175 LYS A C 1
ATOM 1439 O O . LYS A 1 175 ? -6.926 9.758 -6.164 1.00 81.81 175 LYS A O 1
ATOM 1444 N N . GLU A 1 176 ? -6.011 8.873 -4.312 1.00 79.25 176 GLU A N 1
ATOM 1445 C CA . GLU A 1 176 ? -5.077 9.973 -4.030 1.00 79.25 176 GLU A CA 1
ATOM 1446 C C . GLU A 1 176 ? -3.921 10.032 -5.040 1.00 79.25 176 GLU A C 1
ATOM 1448 O O . GLU A 1 176 ? -3.552 11.113 -5.485 1.00 79.25 176 GLU A O 1
ATOM 1453 N N . ASN A 1 177 ? -3.412 8.874 -5.470 1.00 68.38 177 ASN A N 1
ATOM 1454 C CA . ASN A 1 177 ? -2.363 8.768 -6.491 1.00 68.38 177 ASN A CA 1
ATOM 1455 C C . ASN A 1 177 ? -2.898 8.818 -7.933 1.00 68.38 177 ASN A C 1
ATOM 1457 O O . ASN A 1 177 ? -2.120 8.778 -8.887 1.00 68.38 177 ASN A O 1
ATOM 1461 N N . SER A 1 178 ? -4.219 8.892 -8.116 1.00 60.84 178 SER A N 1
ATOM 1462 C CA . SER A 1 178 ? -4.799 9.194 -9.423 1.00 60.84 178 SER A CA 1
ATOM 1463 C C . SER A 1 178 ? -4.614 10.691 -9.691 1.00 60.84 178 SER A C 1
ATOM 1465 O O . SER A 1 178 ? -4.971 11.492 -8.829 1.00 60.84 178 SER A O 1
ATOM 1467 N N . PRO A 1 179 ? -4.085 11.108 -10.856 1.00 48.81 179 PRO A N 1
ATOM 1468 C CA . PRO A 1 179 ? -3.927 12.522 -11.175 1.00 48.81 179 PRO A CA 1
ATOM 1469 C C . PRO A 1 179 ? -5.311 13.185 -11.195 1.00 48.81 179 PRO A C 1
ATOM 1471 O O . PRO A 1 179 ? -6.108 12.981 -12.109 1.00 48.81 179 PRO A O 1
ATOM 1474 N N . SER A 1 180 ? -5.639 13.930 -10.144 1.00 48.06 180 SER A N 1
ATOM 1475 C CA . SER A 1 180 ? -6.934 14.584 -9.989 1.00 48.06 180 SER A CA 1
ATOM 1476 C C . SER A 1 180 ? -7.057 15.775 -10.941 1.00 48.06 180 SER A C 1
ATOM 1478 O O . SER A 1 180 ? -6.235 16.689 -10.865 1.00 48.06 180 SER A O 1
ATOM 1480 N N . GLY A 1 181 ? -8.121 15.819 -11.754 1.00 39.16 181 GLY A N 1
ATOM 1481 C CA . GLY A 1 181 ? -8.647 17.093 -12.254 1.00 39.16 181 GLY A CA 1
ATOM 1482 C C . GLY A 1 181 ? -9.114 17.177 -13.708 1.00 39.16 181 GLY A C 1
ATOM 1483 O O . GLY A 1 181 ? -8.835 18.185 -14.349 1.00 39.16 181 GLY A O 1
ATOM 1484 N N . SER A 1 182 ? -9.893 16.228 -14.239 1.00 33.94 182 SER A N 1
ATOM 1485 C CA . SER A 1 182 ? -10.953 16.671 -15.157 1.00 33.94 182 SER A CA 1
ATOM 1486 C C . SER A 1 182 ? -12.023 17.327 -14.287 1.00 33.94 182 SER A C 1
ATOM 1488 O O . SER A 1 182 ? -12.729 16.635 -13.557 1.00 33.94 182 SER A O 1
ATOM 1490 N N . MET A 1 183 ? -12.060 18.662 -14.298 1.00 35.12 183 MET A N 1
ATOM 1491 C CA . MET A 1 183 ? -13.158 19.467 -13.764 1.00 35.12 183 MET A CA 1
ATOM 1492 C C . MET A 1 183 ? -14.496 18.869 -14.215 1.00 35.12 183 MET A C 1
ATOM 1494 O O . MET A 1 183 ? -14.894 19.052 -15.363 1.00 35.12 183 MET A O 1
ATOM 1498 N N . GLU A 1 184 ? -15.203 18.193 -13.312 1.00 34.72 184 GLU A N 1
ATOM 1499 C CA . GLU A 1 184 ? -16.656 18.188 -13.369 1.00 34.72 184 GLU A CA 1
ATOM 1500 C C . GLU A 1 184 ? -17.151 19.366 -12.533 1.00 34.72 184 GLU A C 1
ATOM 1502 O O . GLU A 1 184 ? -16.889 19.499 -11.337 1.00 34.72 184 GLU A O 1
ATOM 1507 N N . SER A 1 185 ? -17.789 20.254 -13.278 1.00 35.03 185 SER A N 1
ATOM 1508 C CA . SER A 1 185 ? -18.548 21.436 -12.914 1.00 35.03 185 SER A CA 1
ATOM 1509 C C . SER A 1 185 ? -19.442 21.276 -11.686 1.00 35.03 185 SER A C 1
ATOM 1511 O O . SER A 1 185 ? -20.267 20.364 -11.647 1.00 35.03 185 SER A O 1
ATOM 1513 N N . PHE A 1 186 ? -19.381 22.273 -10.804 1.00 39.06 186 PHE A N 1
ATOM 1514 C CA . PHE A 1 186 ? -20.555 22.905 -10.201 1.00 39.06 186 PHE A CA 1
ATOM 1515 C C . PHE A 1 186 ? -20.346 24.419 -10.174 1.00 39.06 186 PHE A C 1
ATOM 1517 O O . PHE A 1 186 ? -19.206 24.842 -9.877 1.00 39.06 186 PHE A O 1
#